Protein AF-A0A832J5P4-F1 (afdb_monomer)

pLDDT: mean 81.4, std 13.11, range [32.81, 97.0]

Mean predicted aligned error: 9.02 Å

Radius of gyration: 21.53 Å; Cα contacts (8 Å, |Δi|>4): 586; chains: 1; bounding box: 50×61×54 Å

Nearest PDB structures (foldseek):
  4axi-assembly1_A  TM=3.320E-01  e=8.622E+00  Clostridioides difficile 630

Foldseek 3Di:
DKDKAFAFRFDFALAKWWKAKAAQAPCGAPVQNQAAELQRHGDDDHRWIKTKTFHDPVRLLVVQQLQQCPAALQRDHGDDRSDGRDFRWTMKMKTDPNVQPWALVSVVQFDAPPDDDDPVQPDSQSSQVCRQWGPPVTIHHHNDGDIDTAHPPDSSRGSTTHNVVGMDMIDIWIAGPRNYTDDPLQVLLSVVVCVDCVSPVPSDPDDVVDGPGDDGDDWDKDFAPDPVSHADPPVVVVQKDWPQWDDDPPDRTMTTGHDWTWIAGHDADVPRPDPQDWDADPPVGDIDHRVPPGNHGPPPDDDSD

Structure (mmCIF, N/CA/C/O backbone):
data_AF-A0A832J5P4-F1
#
_entry.id   AF-A0A832J5P4-F1
#
loop_
_atom_site.group_PDB
_atom_site.id
_atom_site.type_symbol
_atom_site.label_atom_id
_atom_site.label_alt_id
_atom_site.label_comp_id
_atom_site.label_asym_id
_atom_site.label_entity_id
_atom_site.label_seq_id
_atom_site.pdbx_PDB_ins_code
_atom_site.Cartn_x
_atom_site.Cartn_y
_atom_site.Cartn_z
_atom_site.occupancy
_atom_site.B_iso_or_equiv
_atom_site.auth_seq_id
_atom_site.auth_comp_id
_atom_site.auth_asym_id
_atom_site.auth_atom_id
_atom_site.pdbx_PDB_model_num
ATOM 1 N N . MET A 1 1 ? 8.553 -0.023 2.489 1.00 73.62 1 MET A N 1
ATOM 2 C CA . MET A 1 1 ? 9.233 1.263 2.784 1.00 73.62 1 MET A CA 1
ATOM 3 C C . MET A 1 1 ? 8.812 1.737 4.169 1.00 73.62 1 MET A C 1
ATOM 5 O O . MET A 1 1 ? 7.658 1.526 4.507 1.00 73.62 1 MET A O 1
ATOM 9 N N . THR A 1 2 ? 9.692 2.357 4.959 1.00 85.00 2 THR A N 1
ATOM 10 C CA . THR A 1 2 ? 9.331 2.935 6.270 1.00 85.00 2 THR A CA 1
ATOM 11 C C . THR A 1 2 ? 9.500 4.445 6.220 1.00 85.00 2 THR A C 1
ATOM 13 O O . THR A 1 2 ? 10.505 4.923 5.697 1.00 85.00 2 THR A O 1
ATOM 16 N N . LEU A 1 3 ? 8.537 5.186 6.758 1.00 85.81 3 LEU A N 1
ATOM 17 C CA . LEU A 1 3 ? 8.558 6.642 6.801 1.00 85.81 3 LEU A CA 1
ATOM 18 C C . LEU A 1 3 ? 8.314 7.138 8.226 1.00 85.81 3 LEU A C 1
ATOM 20 O O . LEU A 1 3 ? 7.495 6.573 8.948 1.00 85.81 3 LEU A O 1
ATOM 24 N N . SER A 1 4 ? 9.005 8.212 8.608 1.00 89.44 4 SER A N 1
ATOM 25 C CA . SER A 1 4 ? 8.702 8.932 9.841 1.00 89.44 4 SER A CA 1
ATOM 26 C C . SER A 1 4 ? 7.507 9.848 9.658 1.00 89.44 4 SER A C 1
ATOM 28 O O . SER A 1 4 ? 7.500 10.705 8.775 1.00 89.44 4 SER A O 1
ATOM 30 N N . LEU A 1 5 ? 6.503 9.671 10.507 1.00 89.56 5 LEU A N 1
ATOM 31 C CA . LEU A 1 5 ? 5.338 10.527 10.561 1.00 89.56 5 LEU A CA 1
ATOM 32 C C . LEU A 1 5 ? 5.507 11.516 11.715 1.00 89.56 5 LEU A C 1
ATOM 34 O O . LEU A 1 5 ? 5.369 11.155 12.885 1.00 89.56 5 LEU A O 1
ATOM 38 N N . GLY A 1 6 ? 5.832 12.763 11.375 1.00 91.31 6 GLY A N 1
ATOM 39 C CA . GLY A 1 6 ? 6.013 13.848 12.337 1.00 91.31 6 GLY A CA 1
ATOM 40 C C . GLY A 1 6 ? 4.732 14.187 13.099 1.00 91.31 6 GLY A C 1
ATOM 41 O O . GLY A 1 6 ? 3.627 13.838 12.685 1.00 91.31 6 GLY A O 1
ATOM 42 N N . VAL A 1 7 ? 4.870 14.888 14.226 1.00 91.81 7 VAL A N 1
ATOM 43 C CA . VAL A 1 7 ? 3.715 15.357 15.005 1.00 91.81 7 VAL A CA 1
ATOM 44 C C . VAL A 1 7 ? 2.870 16.296 14.146 1.00 91.81 7 VAL A C 1
ATOM 46 O O . VAL A 1 7 ? 3.393 17.195 13.493 1.00 91.81 7 VAL A O 1
ATOM 49 N N . ASN A 1 8 ? 1.556 16.086 14.158 1.00 89.25 8 ASN A N 1
ATOM 50 C CA . ASN A 1 8 ? 0.560 16.779 13.344 1.00 89.25 8 ASN A CA 1
ATOM 51 C C . ASN A 1 8 ? 0.723 16.624 11.825 1.00 89.25 8 ASN A C 1
ATOM 53 O O . ASN A 1 8 ? 0.002 17.292 11.086 1.00 89.25 8 ASN A O 1
ATOM 57 N N . THR A 1 9 ? 1.604 15.739 11.344 1.00 88.81 9 THR A N 1
ATOM 58 C CA . THR A 1 9 ? 1.680 15.430 9.914 1.00 88.81 9 THR A CA 1
ATOM 59 C C . THR A 1 9 ? 0.383 14.770 9.458 1.00 88.81 9 THR A C 1
ATOM 61 O O . THR A 1 9 ? -0.091 13.811 10.071 1.00 88.81 9 THR A O 1
ATOM 64 N N . GLU A 1 10 ? -0.179 15.300 8.376 1.00 87.56 10 GLU A N 1
ATOM 65 C CA . GLU A 1 10 ? -1.380 14.795 7.721 1.00 87.56 10 GLU A CA 1
ATOM 66 C C . GLU A 1 10 ? -0.986 14.012 6.474 1.00 87.56 10 GLU A C 1
ATOM 68 O O . GLU A 1 10 ? -0.318 14.526 5.579 1.00 87.56 10 GLU A O 1
ATOM 73 N N . TRP A 1 11 ? -1.425 12.762 6.411 1.00 87.44 11 TRP A N 1
ATOM 74 C CA . TRP A 1 11 ? -1.417 11.990 5.185 1.00 87.44 11 TRP A CA 1
ATOM 75 C C . TRP A 1 11 ? -2.730 12.228 4.456 1.00 87.44 11 TRP A C 1
ATOM 77 O O . TRP A 1 11 ? -3.808 11.993 5.010 1.00 87.44 11 TRP A O 1
ATOM 87 N N . LEU A 1 12 ? -2.643 12.682 3.211 1.00 87.06 12 LEU A N 1
ATOM 88 C CA . LEU A 1 12 ? -3.805 12.949 2.374 1.00 87.06 12 LEU A CA 1
ATOM 89 C C . LEU A 1 12 ? -4.090 11.766 1.446 1.00 87.06 12 LEU A C 1
ATOM 91 O O . LEU A 1 12 ? -3.189 11.043 1.017 1.00 87.06 12 LEU A O 1
ATOM 95 N N . ALA A 1 13 ? -5.364 11.571 1.122 1.00 87.44 13 ALA A N 1
ATOM 96 C CA . ALA A 1 13 ? -5.803 10.649 0.093 1.00 87.44 13 ALA A CA 1
ATOM 97 C C . ALA A 1 13 ? -5.204 11.095 -1.252 1.00 87.44 13 ALA A C 1
ATOM 99 O O . ALA A 1 13 ? -5.464 12.223 -1.678 1.00 87.44 13 ALA A O 1
ATOM 100 N N . PRO A 1 14 ? -4.437 10.235 -1.944 1.00 80.25 14 PRO A N 1
ATOM 101 C CA . PRO A 1 14 ? -3.799 10.612 -3.206 1.00 80.25 14 PRO A CA 1
ATOM 102 C C . PRO A 1 14 ? -4.809 10.749 -4.350 1.00 80.25 14 PRO A C 1
ATOM 104 O O . PRO A 1 14 ? -4.577 11.464 -5.316 1.00 80.25 14 PRO A O 1
ATOM 107 N N . ALA A 1 15 ? -5.942 10.058 -4.243 1.00 86.50 15 ALA A N 1
ATOM 108 C CA . ALA A 1 15 ? -7.060 10.128 -5.165 1.00 86.50 15 ALA A CA 1
ATOM 109 C C . ALA A 1 15 ? -8.340 9.689 -4.436 1.00 86.50 15 ALA A C 1
ATOM 111 O O . ALA A 1 15 ? -8.285 9.300 -3.269 1.00 86.50 15 ALA A O 1
ATOM 112 N N . GLY A 1 16 ? -9.496 9.744 -5.104 1.00 89.94 16 GLY A N 1
ATOM 113 C CA . GLY A 1 16 ? -10.753 9.266 -4.521 1.00 89.94 16 GLY A CA 1
ATOM 114 C C . GLY A 1 16 ? -10.657 7.796 -4.093 1.00 89.94 16 GLY A C 1
ATOM 115 O O . GLY A 1 16 ? -10.423 6.917 -4.927 1.00 89.94 16 GLY A O 1
ATOM 116 N N . CYS A 1 17 ? -10.831 7.531 -2.799 1.00 94.25 17 CYS A N 1
ATOM 117 C CA . CYS A 1 17 ? -10.660 6.202 -2.219 1.00 94.25 17 CYS A CA 1
ATOM 118 C C . CYS A 1 17 ? -11.592 5.961 -1.027 1.00 94.25 17 CYS A C 1
ATOM 120 O O . CYS A 1 17 ? -12.230 6.875 -0.507 1.00 94.25 17 CYS A O 1
ATOM 122 N N . LEU A 1 18 ? -11.671 4.704 -0.602 1.00 95.50 18 LEU A N 1
ATOM 123 C CA . LEU A 1 18 ? -12.257 4.301 0.669 1.00 95.50 18 LEU A CA 1
ATOM 124 C C . LEU A 1 18 ? -11.130 4.023 1.661 1.00 95.50 18 LEU A C 1
ATOM 126 O O . LEU A 1 18 ? -10.215 3.266 1.340 1.00 95.50 18 LEU A O 1
ATOM 130 N N . ARG A 1 19 ? -11.216 4.603 2.856 1.00 95.44 19 ARG A N 1
ATOM 131 C CA . ARG A 1 19 ? -10.368 4.274 4.002 1.00 95.44 19 ARG A CA 1
ATOM 132 C C . ARG A 1 19 ? -11.073 3.253 4.888 1.00 95.44 19 ARG A C 1
ATOM 134 O O . ARG A 1 19 ? -12.246 3.443 5.208 1.00 95.44 19 ARG A O 1
ATOM 141 N N . SER A 1 20 ? -10.348 2.229 5.319 1.00 96.06 20 SER A N 1
ATOM 142 C CA . SER A 1 20 ? -10.781 1.274 6.339 1.00 96.06 20 SER A CA 1
ATOM 143 C C . SER A 1 20 ? -9.651 0.960 7.320 1.00 96.06 20 SER A C 1
ATOM 145 O O . SER A 1 20 ? -8.468 1.087 6.991 1.00 96.06 20 SER A O 1
ATOM 147 N N . PHE A 1 21 ? -10.023 0.562 8.536 1.00 96.25 21 PHE A N 1
ATOM 148 C CA . PHE A 1 21 ? -9.102 0.148 9.593 1.00 96.25 21 PHE A CA 1
ATOM 149 C C . PHE A 1 21 ? -9.228 -1.354 9.817 1.00 96.25 21 PHE A C 1
ATOM 151 O O . PHE A 1 21 ? -10.335 -1.886 9.879 1.00 96.25 21 PHE A O 1
ATOM 158 N N . HIS A 1 22 ? -8.094 -2.037 9.939 1.00 96.38 22 HIS A N 1
ATOM 159 C CA . HIS A 1 22 ? -8.053 -3.477 10.169 1.00 96.38 22 HIS A CA 1
ATOM 160 C C . HIS A 1 22 ? -6.890 -3.837 11.084 1.00 96.38 22 HIS A C 1
ATOM 162 O O . HIS A 1 22 ? -5.795 -3.323 10.898 1.00 96.38 22 HIS A O 1
ATOM 168 N N . TYR A 1 23 ? -7.078 -4.782 11.998 1.00 95.44 23 TYR A N 1
ATOM 169 C CA . TYR A 1 23 ? -5.953 -5.463 12.638 1.00 95.44 23 TYR A CA 1
ATOM 170 C C . TYR A 1 23 ? -5.516 -6.652 11.785 1.00 95.44 23 TYR A C 1
ATOM 172 O O . TYR A 1 23 ? -6.330 -7.496 11.398 1.00 95.44 23 TYR A O 1
ATOM 180 N N . ALA A 1 24 ? -4.228 -6.732 11.474 1.00 94.75 24 ALA A N 1
ATOM 181 C CA . ALA A 1 24 ? -3.657 -7.860 10.757 1.00 94.75 24 ALA A CA 1
ATOM 182 C C . ALA A 1 24 ? -3.544 -9.073 11.698 1.00 94.75 24 ALA A C 1
ATOM 184 O O . ALA A 1 24 ? -2.561 -9.234 12.398 1.00 94.75 24 ALA A O 1
ATOM 185 N N . THR A 1 25 ? -4.549 -9.947 11.730 1.00 92.31 25 THR A N 1
ATOM 186 C CA . THR A 1 25 ? -4.522 -11.181 12.542 1.00 92.31 25 THR A CA 1
ATOM 187 C C . THR A 1 25 ? -3.948 -12.364 11.754 1.00 92.31 25 THR A C 1
ATOM 189 O O . THR A 1 25 ? -4.067 -12.350 10.521 1.00 92.31 25 THR A O 1
ATOM 192 N N . PRO A 1 26 ? -3.404 -13.420 12.403 1.00 90.31 26 PRO A N 1
ATOM 193 C CA . PRO A 1 26 ? -2.842 -14.586 11.705 1.00 90.31 26 PRO A CA 1
ATOM 194 C C . PRO A 1 26 ? -3.802 -15.187 10.668 1.00 90.31 26 PRO A C 1
ATOM 196 O O . PRO A 1 26 ? -3.422 -15.524 9.548 1.00 90.31 26 PRO A O 1
ATOM 199 N N . THR A 1 27 ? -5.095 -15.235 11.008 1.00 90.88 27 THR A N 1
ATOM 200 C CA . THR A 1 27 ? -6.160 -15.402 10.013 1.00 90.88 27 THR A CA 1
ATOM 201 C C . THR A 1 27 ? -6.522 -14.032 9.459 1.00 90.88 27 THR A C 1
ATOM 203 O O . THR A 1 27 ? -7.200 -13.258 10.133 1.00 90.88 27 THR A O 1
ATOM 206 N N . ARG A 1 28 ? -6.045 -13.704 8.255 1.00 91.56 28 ARG A N 1
ATOM 207 C CA . ARG A 1 28 ? -6.210 -12.358 7.687 1.00 91.56 28 ARG A CA 1
ATOM 208 C C . ARG A 1 28 ? -7.696 -12.026 7.453 1.00 91.56 28 ARG A C 1
ATOM 210 O O . ARG A 1 28 ? -8.412 -12.857 6.888 1.00 91.56 28 ARG A O 1
ATO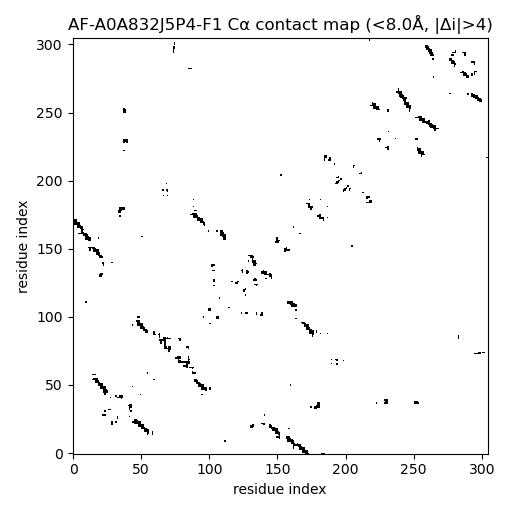M 217 N N . PRO A 1 29 ? -8.160 -10.812 7.814 1.00 92.69 29 PRO A N 1
ATOM 218 C CA . PRO A 1 29 ? -9.512 -10.368 7.484 1.00 92.69 29 PRO A CA 1
ATOM 219 C C . PRO A 1 29 ? -9.691 -10.281 5.963 1.00 92.69 29 PRO A C 1
ATOM 221 O O . PRO A 1 29 ? -8.721 -10.110 5.223 1.00 92.69 29 PRO A O 1
ATOM 224 N N . LYS A 1 30 ? -10.939 -10.374 5.487 1.00 91.06 30 LYS A N 1
ATOM 225 C CA . LYS A 1 30 ? -11.284 -10.486 4.056 1.00 91.06 30 LYS A CA 1
ATOM 226 C C . LYS A 1 30 ? -10.613 -9.434 3.164 1.00 91.06 30 LYS A C 1
ATOM 228 O O . LYS A 1 30 ? -10.182 -9.765 2.065 1.00 91.06 30 LYS A O 1
ATOM 233 N N . ASP A 1 31 ? -10.502 -8.196 3.634 1.00 92.12 31 ASP A N 1
ATOM 234 C CA . ASP A 1 31 ? -9.915 -7.105 2.849 1.00 92.12 31 ASP A CA 1
ATOM 235 C C . ASP A 1 31 ? -8.371 -7.161 2.807 1.00 92.12 31 ASP A C 1
ATOM 237 O O . ASP A 1 31 ? -7.761 -6.621 1.887 1.00 92.12 31 ASP A O 1
ATOM 241 N N . LEU A 1 32 ? -7.728 -7.885 3.736 1.00 95.00 32 LEU A N 1
ATOM 242 C CA . LEU A 1 32 ? -6.274 -8.105 3.765 1.00 95.00 32 LEU A CA 1
ATOM 243 C C . LEU A 1 32 ? -5.863 -9.495 3.251 1.00 95.00 32 LEU A C 1
ATOM 245 O O . LEU A 1 32 ? -4.695 -9.715 2.935 1.00 95.00 32 LEU A O 1
ATOM 249 N N . VAL A 1 33 ? -6.797 -10.449 3.150 1.00 93.19 33 VAL A N 1
ATOM 250 C CA . VAL A 1 33 ? -6.498 -11.866 2.871 1.00 93.19 33 VAL A CA 1
ATOM 251 C C . VAL A 1 33 ? -5.846 -12.097 1.519 1.00 93.19 33 VAL A C 1
ATOM 253 O O . VAL A 1 33 ? -5.165 -13.100 1.368 1.00 93.19 33 VAL A O 1
ATOM 256 N N . ASN A 1 34 ? -6.025 -11.197 0.554 1.00 92.31 34 ASN A N 1
ATOM 257 C CA . ASN A 1 34 ? -5.419 -11.309 -0.773 1.00 92.31 34 ASN A CA 1
ATOM 258 C C . ASN A 1 34 ? -4.172 -10.435 -0.933 1.00 92.31 34 ASN A C 1
ATOM 260 O O . ASN A 1 34 ? -3.499 -10.533 -1.954 1.00 92.31 34 ASN A O 1
ATOM 264 N N . LEU A 1 35 ? -3.847 -9.611 0.066 1.00 94.56 35 LEU A N 1
ATOM 265 C CA . LEU A 1 35 ? -2.654 -8.779 0.046 1.00 94.56 35 LEU A CA 1
ATOM 266 C C . LEU A 1 35 ? -1.449 -9.646 0.415 1.00 94.56 35 LEU A C 1
ATOM 268 O O . LEU A 1 35 ? -1.422 -10.320 1.456 1.00 94.56 35 LEU A O 1
ATOM 272 N N . ARG A 1 36 ? -0.476 -9.685 -0.491 1.00 90.19 36 ARG A N 1
ATOM 273 C CA . ARG A 1 36 ? 0.692 -10.562 -0.404 1.00 90.19 36 ARG A CA 1
ATOM 274 C C . ARG A 1 36 ? 1.977 -9.779 -0.579 1.00 90.19 36 ARG A C 1
ATOM 276 O O . ARG A 1 36 ? 2.021 -8.835 -1.365 1.00 90.19 36 ARG A O 1
ATOM 283 N N . GLN A 1 37 ? 3.007 -10.210 0.138 1.00 86.88 37 GLN A N 1
ATOM 284 C CA . GLN A 1 37 ? 4.378 -9.763 -0.082 1.00 86.88 37 GLN A CA 1
ATOM 285 C C . GLN A 1 37 ? 4.910 -10.329 -1.408 1.00 86.88 37 GLN A C 1
ATOM 287 O O . GLN A 1 37 ? 4.269 -11.167 -2.052 1.00 86.88 37 GLN A O 1
ATOM 292 N N . GLU A 1 38 ? 6.086 -9.875 -1.827 1.00 75.94 38 GLU A N 1
ATOM 293 C CA . GLU A 1 38 ? 6.756 -10.337 -3.046 1.00 75.94 38 GLU A CA 1
ATOM 294 C C . GLU A 1 38 ? 7.070 -11.839 -3.040 1.00 75.94 38 GLU A C 1
ATOM 296 O O . GLU A 1 38 ? 7.219 -12.451 -4.097 1.00 75.94 38 GLU A O 1
ATOM 301 N N . ASP A 1 39 ? 7.173 -12.431 -1.850 1.00 75.31 39 ASP A N 1
ATOM 302 C CA . ASP A 1 39 ? 7.446 -13.848 -1.641 1.00 75.31 39 ASP A CA 1
ATOM 303 C C . ASP A 1 39 ? 6.156 -14.699 -1.615 1.00 75.31 39 ASP A C 1
ATOM 305 O O . ASP A 1 39 ? 6.203 -15.918 -1.445 1.00 75.31 39 ASP A O 1
ATOM 309 N N . GLY A 1 40 ? 4.992 -14.073 -1.816 1.00 78.25 40 GLY A N 1
ATOM 310 C CA . GLY A 1 40 ? 3.691 -14.732 -1.777 1.00 78.25 40 GLY A CA 1
ATOM 311 C C . GLY A 1 40 ? 3.173 -15.027 -0.366 1.00 78.25 40 GLY A C 1
ATOM 312 O O . GLY A 1 40 ? 2.080 -15.588 -0.246 1.00 78.25 40 GLY A O 1
ATOM 313 N N . SER A 1 41 ? 3.897 -14.638 0.687 1.00 85.25 41 SER A N 1
ATOM 314 C CA . SER A 1 41 ? 3.424 -14.691 2.071 1.00 85.25 41 SER A CA 1
ATOM 315 C C . SER A 1 41 ? 2.395 -13.591 2.355 1.00 85.25 41 SER A C 1
ATOM 317 O O . SER A 1 41 ? 2.192 -12.664 1.561 1.00 85.25 41 SER A O 1
ATOM 319 N N . ALA A 1 42 ? 1.686 -13.704 3.480 1.00 89.88 42 ALA A N 1
ATOM 320 C CA . ALA A 1 42 ? 0.723 -12.692 3.897 1.00 89.88 42 ALA A CA 1
ATOM 321 C C . ALA A 1 42 ? 1.412 -11.333 4.091 1.00 89.88 42 ALA A C 1
ATOM 323 O O . ALA A 1 42 ? 2.482 -11.250 4.691 1.00 89.88 42 ALA A O 1
ATOM 324 N N . ALA A 1 43 ? 0.788 -10.264 3.593 1.00 90.31 43 ALA A N 1
ATOM 325 C CA . ALA A 1 43 ? 1.244 -8.912 3.887 1.00 90.31 43 ALA A CA 1
ATOM 326 C C . ALA A 1 43 ? 1.041 -8.569 5.374 1.00 90.31 43 ALA A C 1
ATOM 328 O O . ALA A 1 43 ? 0.138 -9.118 6.020 1.00 90.31 43 ALA A O 1
ATOM 329 N N . PHE A 1 44 ? 1.848 -7.612 5.850 1.00 93.50 44 PHE A N 1
ATOM 330 C CA . PHE A 1 44 ? 1.846 -7.024 7.200 1.00 93.50 44 PHE A CA 1
ATOM 331 C C . PHE A 1 44 ? 2.331 -7.949 8.321 1.00 93.50 44 PHE A C 1
ATOM 333 O O . PHE A 1 44 ? 2.231 -9.171 8.211 1.00 93.50 44 PHE A O 1
ATOM 340 N N . ALA A 1 45 ? 2.850 -7.363 9.402 1.00 91.75 45 ALA A N 1
ATOM 341 C CA . ALA A 1 45 ? 3.086 -8.096 10.640 1.00 91.75 45 ALA A CA 1
ATOM 342 C C . ALA A 1 45 ? 1.766 -8.388 11.367 1.00 91.75 45 ALA A C 1
ATOM 344 O O . ALA A 1 45 ? 0.794 -7.640 11.238 1.00 91.75 45 ALA A O 1
ATOM 345 N N . ASP A 1 46 ? 1.743 -9.468 12.144 1.00 92.00 46 ASP A N 1
ATOM 346 C CA . ASP A 1 46 ? 0.578 -9.809 12.956 1.00 92.00 46 ASP A CA 1
ATOM 347 C C . ASP A 1 46 ? 0.370 -8.803 14.098 1.00 92.00 46 ASP A C 1
ATOM 349 O O . ASP A 1 46 ? 1.313 -8.169 14.572 1.00 92.00 46 ASP A O 1
ATOM 353 N N . ASP A 1 47 ? -0.888 -8.644 14.501 1.00 90.00 47 ASP A N 1
ATOM 354 C CA . ASP A 1 47 ? -1.365 -7.774 15.579 1.00 90.00 47 ASP A CA 1
ATOM 355 C C . ASP A 1 47 ? -0.999 -6.290 15.401 1.00 90.00 47 ASP A C 1
ATOM 357 O O . ASP A 1 47 ? -0.876 -5.527 16.360 1.00 90.00 47 ASP A O 1
ATOM 361 N N . THR A 1 48 ? -0.868 -5.854 14.146 1.00 94.00 48 THR A N 1
ATOM 362 C CA . THR A 1 48 ? -0.658 -4.447 13.785 1.00 94.00 48 THR A CA 1
ATOM 363 C C . THR A 1 48 ? -1.911 -3.825 13.183 1.00 94.00 48 THR A C 1
ATOM 365 O O . THR A 1 48 ? -2.689 -4.487 12.487 1.00 94.00 48 THR A O 1
ATOM 368 N N . LEU A 1 49 ? -2.105 -2.530 13.446 1.00 96.19 49 LEU A N 1
ATOM 369 C CA . LEU A 1 49 ? -3.174 -1.757 12.829 1.00 96.19 49 LEU A CA 1
ATOM 370 C C . LEU A 1 49 ? -2.774 -1.372 11.403 1.00 96.19 49 LEU A C 1
ATOM 372 O O . LEU A 1 49 ? -1.749 -0.730 11.171 1.00 96.19 49 LEU A O 1
ATOM 376 N N . ILE A 1 50 ? -3.640 -1.708 10.457 1.00 97.00 50 ILE A N 1
ATOM 377 C CA . ILE A 1 50 ? -3.522 -1.395 9.041 1.00 97.00 50 ILE A CA 1
ATOM 378 C C . ILE A 1 50 ? -4.585 -0.371 8.679 1.00 97.00 50 ILE A C 1
ATOM 380 O O . ILE A 1 50 ? -5.786 -0.630 8.787 1.00 97.00 50 ILE A O 1
ATOM 384 N N . VAL A 1 51 ? -4.136 0.781 8.193 1.00 96.38 51 VAL A N 1
ATOM 385 C CA . VAL A 1 51 ? -5.002 1.756 7.531 1.00 96.38 51 VAL A CA 1
ATOM 386 C C . VAL A 1 51 ? -4.943 1.480 6.039 1.00 96.38 51 VAL A C 1
ATOM 388 O O . VAL A 1 51 ? -3.946 1.784 5.381 1.00 96.38 51 VAL A O 1
ATOM 391 N N . LEU A 1 52 ? -5.996 0.853 5.520 1.00 96.75 52 LEU A N 1
ATOM 392 C CA . LEU A 1 52 ? -6.108 0.446 4.127 1.00 96.75 52 LEU A CA 1
ATOM 393 C C . LEU A 1 52 ? -6.871 1.507 3.335 1.00 96.75 52 LEU A C 1
ATOM 395 O O . LEU A 1 52 ? -7.983 1.894 3.684 1.00 96.75 52 LEU A O 1
ATOM 399 N N . LEU A 1 53 ? -6.282 1.944 2.230 1.00 96.31 53 LEU A N 1
ATOM 400 C CA . LEU A 1 53 ? -6.912 2.788 1.228 1.00 96.31 53 LEU A CA 1
ATOM 401 C C . LEU A 1 53 ? -7.193 1.940 -0.005 1.00 96.31 53 LEU A C 1
ATOM 403 O O . LEU A 1 53 ? -6.274 1.409 -0.629 1.00 96.31 53 LEU A O 1
ATOM 407 N N . THR A 1 54 ? -8.463 1.841 -0.377 1.00 96.50 54 THR A N 1
ATOM 408 C CA . THR A 1 54 ? -8.898 1.182 -1.611 1.00 96.50 54 THR A CA 1
ATOM 409 C C . THR A 1 54 ? -9.348 2.245 -2.597 1.00 96.50 54 THR A C 1
ATOM 411 O O . THR A 1 54 ? -10.337 2.937 -2.349 1.00 96.50 54 THR A O 1
ATOM 414 N N . LEU A 1 55 ? -8.629 2.400 -3.708 1.00 95.38 55 LEU A N 1
ATOM 415 C CA . LEU A 1 55 ? -9.035 3.323 -4.767 1.00 95.38 55 LEU A CA 1
ATOM 416 C C . LEU A 1 55 ? -10.411 2.936 -5.318 1.00 95.38 55 LEU A C 1
ATOM 418 O O . LEU A 1 55 ? -10.720 1.751 -5.469 1.00 95.38 55 LEU A O 1
ATOM 422 N N . LEU A 1 56 ? -11.233 3.938 -5.637 1.00 94.62 56 LEU A N 1
ATOM 423 C CA . LEU A 1 56 ? -12.505 3.683 -6.311 1.00 94.62 56 LEU A CA 1
ATOM 424 C C . LEU A 1 56 ? -12.241 3.097 -7.711 1.00 94.62 56 LEU A C 1
ATOM 426 O O . LEU A 1 56 ? -11.284 3.528 -8.362 1.00 94.62 56 LEU A O 1
ATOM 430 N N . PRO A 1 57 ? -13.055 2.146 -8.208 1.00 92.69 57 PRO A N 1
ATOM 431 C CA . PRO A 1 57 ? -12.786 1.461 -9.474 1.00 92.69 57 PRO A CA 1
ATOM 432 C C . PRO A 1 57 ? -12.560 2.401 -10.667 1.00 92.69 57 PRO A C 1
ATOM 434 O O . PRO A 1 57 ? -11.697 2.148 -11.508 1.00 92.69 57 PRO A O 1
ATOM 437 N N . GLU A 1 58 ? -13.304 3.505 -10.743 1.00 91.25 58 GLU A N 1
ATOM 438 C CA . GLU A 1 58 ? -13.159 4.516 -11.790 1.00 91.25 58 GLU A CA 1
ATOM 439 C C . GLU A 1 58 ? -11.867 5.329 -11.655 1.00 91.25 58 GLU A C 1
ATOM 441 O O . GLU A 1 58 ? -11.231 5.649 -12.660 1.00 91.25 58 GLU A O 1
ATOM 446 N N . VAL A 1 59 ? -11.456 5.634 -10.423 1.00 90.38 59 VAL A N 1
ATOM 447 C CA . VAL A 1 59 ? -10.211 6.353 -10.125 1.00 90.38 59 VAL A CA 1
ATOM 448 C C . VAL A 1 59 ? -9.017 5.474 -10.472 1.00 90.38 59 VAL A C 1
ATOM 450 O O . VAL A 1 59 ? -8.100 5.913 -11.160 1.00 90.38 59 VAL A O 1
ATOM 453 N N . GLU A 1 60 ? -9.075 4.211 -10.064 1.00 91.62 60 GLU A N 1
ATOM 454 C CA . GLU A 1 60 ? -8.093 3.175 -10.359 1.00 91.62 60 GLU A CA 1
ATOM 455 C C . GLU A 1 60 ? -7.850 3.034 -11.871 1.00 91.62 60 GLU A C 1
ATOM 457 O O . GLU A 1 60 ? -6.710 3.077 -12.332 1.00 91.62 60 GLU A O 1
ATOM 462 N N . MET A 1 61 ? -8.924 2.918 -12.661 1.00 90.50 61 MET A N 1
ATOM 463 C CA . MET A 1 61 ? -8.835 2.792 -14.119 1.00 90.50 61 MET A CA 1
ATOM 464 C C . MET A 1 61 ? -8.271 4.047 -14.785 1.00 90.50 61 MET A C 1
ATOM 466 O O . MET A 1 61 ? -7.464 3.938 -15.708 1.00 90.50 61 MET A O 1
ATOM 470 N N . ARG A 1 62 ? -8.674 5.237 -14.325 1.00 88.19 62 ARG A N 1
ATOM 471 C CA . ARG A 1 62 ? -8.172 6.507 -14.864 1.00 88.19 62 ARG A CA 1
ATOM 472 C C . ARG A 1 62 ? -6.691 6.689 -14.569 1.00 88.19 62 ARG A C 1
ATOM 474 O O . ARG A 1 62 ? -5.933 6.969 -15.489 1.00 88.19 62 ARG A O 1
ATOM 481 N N . LEU A 1 63 ? -6.274 6.480 -13.320 1.00 88.31 63 LEU A N 1
ATOM 482 C CA . LEU A 1 63 ? -4.866 6.566 -12.936 1.00 88.31 63 LEU A CA 1
ATOM 483 C C . LEU A 1 63 ? -4.020 5.566 -13.715 1.00 88.31 63 LEU A C 1
ATOM 485 O O . LEU A 1 63 ? -2.945 5.923 -14.180 1.00 88.31 63 LEU A O 1
ATOM 489 N N . TRP A 1 64 ? -4.518 4.346 -13.918 1.00 89.94 64 TRP A N 1
ATOM 490 C CA . TRP A 1 64 ? -3.826 3.344 -14.719 1.00 89.94 64 TRP A CA 1
ATOM 491 C C . TRP A 1 64 ? -3.653 3.780 -16.179 1.00 89.94 64 TRP A C 1
ATOM 493 O O . TRP A 1 64 ? -2.536 3.734 -16.697 1.00 89.94 64 TRP A O 1
ATOM 503 N N . ALA A 1 65 ? -4.708 4.282 -16.825 1.00 86.44 65 ALA A N 1
ATOM 504 C CA . ALA A 1 65 ? -4.629 4.799 -18.193 1.00 86.44 65 ALA A CA 1
ATOM 505 C C . ALA A 1 65 ? -3.650 5.982 -18.318 1.00 86.44 65 ALA A C 1
ATOM 507 O O . ALA A 1 65 ? -2.891 6.063 -19.284 1.00 86.44 65 ALA A O 1
ATOM 508 N N . LEU A 1 66 ? -3.603 6.852 -17.305 1.00 86.81 66 LEU A N 1
ATOM 509 C CA . LEU A 1 66 ? -2.697 8.000 -17.247 1.00 86.81 66 LEU A CA 1
ATOM 510 C C . LEU A 1 66 ? -1.220 7.622 -17.105 1.00 86.81 66 LEU A C 1
ATOM 512 O O . LEU A 1 66 ? -0.384 8.509 -17.216 1.00 86.81 66 LEU A O 1
ATOM 516 N N . THR A 1 67 ? -0.874 6.345 -16.898 1.00 86.88 67 THR A N 1
ATOM 517 C CA . THR A 1 67 ? 0.528 5.889 -16.854 1.00 86.88 67 THR A CA 1
ATOM 518 C C . THR A 1 67 ? 1.176 5.765 -18.232 1.00 86.88 67 THR A C 1
ATOM 520 O O . THR A 1 67 ? 2.381 5.553 -18.302 1.00 86.88 67 THR A O 1
ATOM 523 N N . GLN A 1 68 ? 0.420 5.913 -19.325 1.00 85.75 68 GLN A N 1
ATOM 524 C CA . GLN A 1 68 ? 0.932 5.823 -20.698 1.00 85.75 68 GLN A CA 1
ATOM 525 C C . GLN A 1 68 ? 2.194 6.666 -21.001 1.00 85.75 68 GLN A C 1
ATOM 527 O O . GLN A 1 68 ? 3.088 6.125 -21.646 1.00 85.75 68 GLN A O 1
ATOM 532 N N . PRO A 1 69 ? 2.341 7.932 -20.554 1.00 81.25 69 PRO A N 1
ATOM 533 C CA . PRO A 1 69 ? 3.524 8.736 -20.857 1.00 81.25 69 PRO A CA 1
ATOM 534 C C . PRO A 1 69 ? 4.750 8.357 -20.018 1.00 81.25 69 PRO A C 1
ATOM 536 O O . PRO A 1 69 ? 5.827 8.908 -20.240 1.00 81.25 69 PRO A O 1
ATOM 539 N N . ILE A 1 70 ? 4.619 7.450 -19.041 1.00 80.88 70 ILE A N 1
ATOM 540 C CA . ILE A 1 70 ? 5.757 7.034 -18.223 1.00 80.88 70 ILE A CA 1
ATOM 541 C C . ILE A 1 70 ? 6.685 6.167 -19.091 1.00 80.88 70 ILE A C 1
ATOM 543 O O . ILE A 1 70 ? 6.235 5.134 -19.594 1.00 80.88 70 ILE A O 1
ATOM 547 N N . PRO A 1 71 ? 7.978 6.524 -19.230 1.00 74.25 71 PRO A N 1
ATOM 548 C CA . PRO A 1 71 ? 8.922 5.769 -20.048 1.00 74.25 71 PRO A CA 1
ATOM 549 C C . PRO A 1 71 ? 8.960 4.283 -19.692 1.00 74.25 71 PRO A C 1
ATOM 551 O O . PRO A 1 71 ? 8.809 3.897 -18.522 1.00 74.25 71 PRO A O 1
ATOM 554 N N . SER A 1 72 ? 9.178 3.435 -20.693 1.00 70.38 72 SER A N 1
ATOM 555 C CA . SER A 1 72 ? 9.314 2.000 -20.472 1.00 70.38 72 SER A CA 1
ATOM 556 C C . SER A 1 72 ? 10.554 1.699 -19.618 1.00 70.38 72 SER A C 1
ATOM 558 O O . SER A 1 72 ? 11.586 2.358 -19.779 1.00 70.38 72 SER A O 1
ATOM 560 N N . PRO A 1 73 ? 10.496 0.719 -18.695 1.00 64.88 73 PRO A N 1
ATOM 561 C CA . PRO A 1 73 ? 11.637 0.389 -17.837 1.00 64.88 73 PRO A CA 1
ATOM 562 C C . PRO A 1 73 ? 12.897 -0.035 -18.608 1.00 64.88 73 PRO A C 1
ATOM 564 O O . PRO A 1 73 ? 13.998 0.126 -18.093 1.00 64.88 73 PRO A O 1
ATOM 567 N N . ASP A 1 74 ? 12.735 -0.545 -19.831 1.00 60.75 74 ASP A N 1
ATOM 568 C CA . ASP A 1 74 ? 13.796 -1.000 -20.738 1.00 60.75 74 ASP A CA 1
ATOM 569 C C . ASP A 1 74 ? 14.345 0.106 -21.662 1.00 60.75 74 ASP A C 1
ATOM 571 O O . ASP A 1 74 ? 15.145 -0.171 -22.552 1.00 60.75 74 ASP A O 1
ATOM 575 N N . GLY A 1 75 ? 13.922 1.361 -21.467 1.00 57.75 75 GLY A N 1
ATOM 576 C CA . GLY A 1 75 ? 14.361 2.498 -22.280 1.00 57.75 75 GLY A CA 1
ATOM 577 C C . GLY A 1 75 ? 13.715 2.568 -23.667 1.00 57.75 75 GLY A C 1
ATOM 578 O O . GLY A 1 75 ? 14.069 3.447 -24.454 1.00 57.75 75 GLY A O 1
ATOM 579 N N . THR A 1 76 ? 12.759 1.685 -23.980 1.00 65.31 76 THR A N 1
ATOM 580 C CA . THR A 1 76 ? 11.947 1.816 -25.197 1.00 65.31 76 THR A CA 1
ATOM 581 C C . THR A 1 76 ? 11.012 3.025 -25.115 1.00 65.31 76 THR A C 1
ATOM 583 O O . THR A 1 76 ? 10.718 3.551 -24.034 1.00 65.31 76 THR A O 1
ATOM 586 N N . ALA A 1 77 ? 10.556 3.498 -26.279 1.00 66.25 77 ALA A N 1
ATOM 587 C CA . ALA A 1 77 ? 9.593 4.591 -26.351 1.00 66.25 77 ALA A CA 1
ATOM 588 C C . ALA A 1 77 ? 8.335 4.267 -25.528 1.00 66.25 77 ALA A C 1
ATOM 590 O O . ALA A 1 77 ? 7.955 3.102 -25.385 1.00 66.25 77 ALA A O 1
ATOM 591 N N . ALA A 1 78 ? 7.693 5.313 -24.998 1.00 69.88 78 ALA A N 1
ATOM 592 C CA . ALA A 1 78 ? 6.443 5.169 -24.266 1.00 69.88 78 ALA A CA 1
ATOM 593 C C . ALA A 1 78 ? 5.419 4.358 -25.094 1.00 69.88 78 ALA A C 1
ATOM 595 O O . ALA A 1 78 ? 5.381 4.503 -26.323 1.00 69.88 78 ALA A O 1
ATOM 596 N N . PRO A 1 79 ? 4.590 3.514 -24.451 1.00 69.69 79 PRO A N 1
ATOM 597 C CA . PRO A 1 79 ? 3.559 2.745 -25.138 1.00 69.69 79 PRO A CA 1
ATOM 598 C C . PRO A 1 79 ? 2.637 3.627 -25.988 1.00 69.69 79 PRO A C 1
ATOM 600 O O . PRO A 1 79 ? 2.496 4.824 -25.734 1.00 69.69 79 PRO A O 1
ATOM 603 N N . ALA A 1 80 ? 1.962 3.035 -26.976 1.00 73.50 80 ALA A N 1
ATOM 604 C CA . ALA A 1 80 ? 0.970 3.750 -27.777 1.00 73.50 80 ALA A CA 1
ATOM 605 C C . ALA A 1 80 ? -0.103 4.414 -26.892 1.00 73.50 80 ALA A C 1
ATOM 607 O O . ALA A 1 80 ? -0.388 3.957 -25.782 1.00 73.50 80 ALA A O 1
ATOM 608 N N . ILE A 1 81 ? -0.7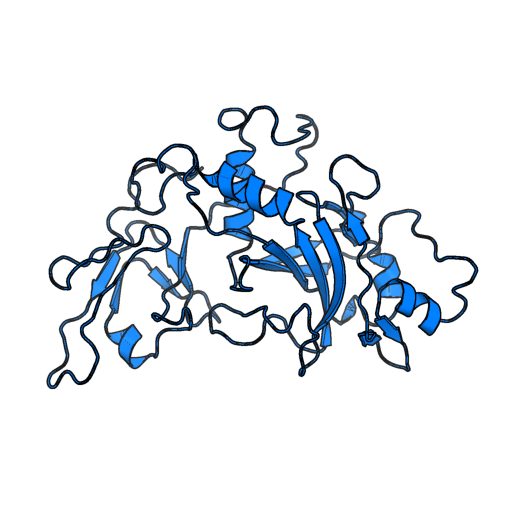27 5.481 -27.400 1.00 70.81 81 ILE A N 1
ATOM 609 C CA . ILE A 1 81 ? -1.816 6.191 -26.712 1.00 70.81 81 ILE A CA 1
ATOM 610 C C . ILE A 1 81 ? -2.861 5.178 -26.208 1.00 70.81 81 ILE A C 1
ATOM 612 O O . ILE A 1 81 ? -3.202 4.227 -26.911 1.00 70.81 81 ILE A O 1
ATOM 616 N N . ASN A 1 82 ? -3.358 5.384 -24.984 1.00 69.94 82 ASN A N 1
ATOM 617 C CA . ASN A 1 82 ? -4.278 4.490 -24.263 1.00 69.94 82 ASN A CA 1
ATOM 618 C C . ASN A 1 82 ? -3.700 3.128 -23.836 1.00 69.94 82 ASN A C 1
ATOM 620 O O . ASN A 1 82 ? -4.452 2.272 -23.372 1.00 69.94 82 ASN A O 1
ATOM 624 N N . THR A 1 83 ? -2.386 2.924 -23.933 1.00 80.50 83 THR A N 1
ATOM 625 C CA . THR A 1 83 ? -1.720 1.738 -23.381 1.00 80.50 83 THR A CA 1
ATOM 626 C C . THR A 1 83 ? -1.009 2.110 -22.087 1.00 80.50 83 THR A C 1
ATOM 628 O O . THR A 1 83 ? -0.067 2.898 -22.088 1.00 80.50 83 THR A O 1
ATOM 631 N N . ALA A 1 84 ? -1.465 1.557 -20.967 1.00 83.12 84 ALA A N 1
ATOM 632 C CA . ALA A 1 84 ? -0.849 1.809 -19.671 1.00 83.12 84 ALA A CA 1
ATOM 633 C C . ALA A 1 84 ? 0.585 1.253 -19.612 1.00 83.12 84 ALA A C 1
ATOM 635 O O . ALA A 1 84 ? 0.833 0.116 -20.014 1.00 83.12 84 ALA A O 1
ATOM 636 N N . ALA A 1 85 ? 1.519 2.034 -19.064 1.00 81.69 85 ALA A N 1
ATOM 637 C CA . ALA A 1 85 ? 2.929 1.651 -18.962 1.00 81.69 85 ALA A CA 1
ATOM 638 C C . ALA A 1 85 ? 3.296 1.018 -17.610 1.00 81.69 85 ALA A C 1
ATOM 640 O O . ALA A 1 85 ? 4.432 0.571 -17.424 1.00 81.69 85 ALA A O 1
ATOM 641 N N . ARG A 1 86 ? 2.379 1.026 -16.632 1.00 84.56 86 ARG A N 1
ATOM 642 C CA . ARG A 1 86 ? 2.612 0.517 -15.271 1.00 84.56 86 ARG A CA 1
ATOM 643 C C . ARG A 1 86 ? 1.480 -0.397 -14.793 1.00 84.56 86 ARG A C 1
ATOM 645 O O . ARG A 1 86 ? 0.378 -0.343 -15.342 1.00 84.56 86 ARG A O 1
ATOM 652 N N . PRO A 1 87 ? 1.728 -1.242 -13.773 1.00 86.69 87 PRO A N 1
ATOM 653 C CA . PRO A 1 87 ? 0.681 -2.022 -13.124 1.00 86.69 87 PRO A CA 1
ATOM 654 C C . PRO A 1 87 ? -0.450 -1.147 -12.575 1.00 86.69 87 PRO A C 1
ATOM 656 O O . PRO A 1 87 ? -0.243 -0.014 -12.140 1.00 86.69 87 PRO A O 1
ATOM 659 N N . ARG A 1 88 ? -1.662 -1.702 -12.570 1.00 90.81 88 ARG A N 1
ATOM 660 C CA . ARG A 1 88 ? -2.858 -1.053 -12.028 1.00 90.81 88 ARG A CA 1
ATOM 661 C C . ARG A 1 88 ? -2.824 -1.096 -10.498 1.00 90.81 88 ARG A C 1
ATOM 663 O O . ARG A 1 88 ? -3.154 -2.125 -9.913 1.00 90.81 88 ARG A O 1
ATOM 670 N N . VAL A 1 89 ? -2.419 0.009 -9.873 1.00 93.44 89 VAL A N 1
ATOM 671 C CA . VAL A 1 89 ? -2.424 0.198 -8.409 1.00 93.44 89 VAL A CA 1
ATOM 672 C C . VAL A 1 89 ? -3.865 0.272 -7.913 1.00 93.44 89 VAL A C 1
ATOM 674 O O . VAL A 1 89 ? -4.640 1.042 -8.469 1.00 93.44 89 VAL A O 1
ATOM 677 N N . ARG A 1 90 ? -4.211 -0.474 -6.859 1.00 95.31 90 ARG A N 1
ATOM 678 C CA . ARG A 1 90 ? -5.545 -0.439 -6.229 1.00 95.31 90 ARG A CA 1
ATOM 679 C C . ARG A 1 90 ? -5.499 -0.122 -4.747 1.00 95.31 90 ARG A C 1
ATOM 681 O O . ARG A 1 90 ? -6.329 0.648 -4.264 1.00 95.31 90 ARG A O 1
ATOM 688 N N . TYR A 1 91 ? -4.572 -0.752 -4.038 1.00 96.50 91 TYR A N 1
ATOM 689 C CA . TYR A 1 91 ? -4.512 -0.672 -2.590 1.00 96.50 91 TYR A CA 1
ATOM 690 C C . TYR A 1 91 ? -3.258 0.076 -2.170 1.00 96.50 91 TYR A C 1
ATOM 692 O O . TYR A 1 91 ? -2.167 -0.186 -2.672 1.00 96.50 91 TYR A O 1
ATOM 700 N N . LEU A 1 92 ? -3.413 0.982 -1.219 1.00 95.31 92 LEU A N 1
ATOM 701 C CA . LEU A 1 92 ? -2.311 1.570 -0.471 1.00 95.31 92 LEU A CA 1
ATOM 702 C C . LEU A 1 92 ? -2.572 1.274 0.994 1.00 95.31 92 LEU A C 1
ATOM 704 O O . LEU A 1 92 ? -3.718 1.344 1.429 1.00 95.31 92 LEU A O 1
ATOM 708 N N . ALA A 1 93 ? -1.544 0.942 1.756 1.00 95.75 93 ALA A N 1
ATOM 709 C CA . ALA A 1 93 ? -1.722 0.672 3.170 1.00 95.75 93 ALA A CA 1
ATOM 710 C C . ALA A 1 93 ? -0.605 1.283 4.005 1.00 95.75 93 ALA A C 1
ATOM 712 O O . ALA A 1 93 ? 0.551 1.370 3.586 1.00 95.75 93 ALA A O 1
ATOM 713 N N . MET A 1 94 ? -0.989 1.694 5.205 1.00 95.12 94 MET A N 1
ATOM 714 C CA . MET A 1 94 ? -0.098 2.148 6.258 1.00 95.12 94 MET A CA 1
ATOM 715 C C . MET A 1 94 ? -0.192 1.152 7.404 1.00 95.12 94 MET A C 1
ATOM 717 O O . MET A 1 94 ? -1.257 0.978 7.991 1.00 95.12 94 MET A O 1
ATOM 721 N N . GLU A 1 95 ? 0.919 0.496 7.701 1.00 95.50 95 GLU A N 1
ATOM 722 C CA . GLU A 1 95 ? 1.076 -0.364 8.866 1.00 95.50 95 GLU A CA 1
ATOM 723 C C . GLU A 1 95 ? 1.606 0.491 10.016 1.00 95.50 95 GLU A C 1
ATOM 725 O O . GLU A 1 95 ? 2.738 0.993 9.991 1.00 95.50 95 GLU A O 1
ATOM 730 N N . VAL A 1 96 ? 0.723 0.713 10.985 1.00 95.19 96 VAL A N 1
ATOM 731 C CA . VAL A 1 96 ? 0.964 1.522 12.174 1.00 95.19 96 VAL A CA 1
ATOM 732 C C . VAL A 1 96 ? 1.606 0.629 13.240 1.00 95.19 96 VAL A C 1
ATOM 734 O O . VAL A 1 96 ? 1.120 -0.482 13.472 1.00 95.19 96 VAL A O 1
ATOM 737 N N . PRO A 1 97 ? 2.679 1.080 13.916 1.00 92.25 97 PRO A N 1
ATOM 738 C CA . PRO A 1 97 ? 3.292 0.310 14.992 1.00 92.25 97 PRO A CA 1
ATOM 739 C C . PRO A 1 97 ? 2.271 -0.049 16.067 1.00 92.25 97 PRO A C 1
ATOM 741 O O . PRO A 1 97 ? 1.514 0.817 16.501 1.00 92.25 97 PRO A O 1
ATOM 744 N N . ALA A 1 98 ? 2.308 -1.288 16.561 1.00 90.25 98 ALA A N 1
ATOM 745 C CA . ALA A 1 98 ? 1.370 -1.767 17.581 1.00 90.25 98 ALA A CA 1
ATOM 746 C C . ALA A 1 98 ? 1.315 -0.847 18.818 1.00 90.25 98 ALA A C 1
ATOM 748 O O . ALA A 1 98 ? 0.241 -0.575 19.343 1.00 90.25 98 ALA A O 1
ATOM 749 N N . ALA A 1 99 ? 2.456 -0.274 19.219 1.00 89.31 99 ALA A N 1
ATOM 750 C CA . ALA A 1 99 ? 2.553 0.668 20.338 1.00 89.31 99 ALA A CA 1
ATOM 751 C C . ALA A 1 99 ? 1.780 1.990 20.144 1.00 89.31 99 ALA A C 1
ATOM 753 O O . ALA A 1 99 ? 1.628 2.736 21.101 1.00 89.31 99 ALA A O 1
ATOM 754 N N . GLN A 1 100 ? 1.349 2.314 18.922 1.00 90.31 100 GLN A N 1
ATOM 755 C CA . GLN A 1 100 ? 0.586 3.525 18.587 1.00 90.31 100 GLN A CA 1
ATOM 756 C C . GLN A 1 100 ? -0.893 3.222 18.298 1.00 90.31 100 GLN A C 1
ATOM 758 O O . GLN A 1 100 ? -1.621 4.094 17.835 1.00 90.31 100 GLN A O 1
ATOM 763 N N . ALA A 1 101 ? -1.325 1.977 18.510 1.00 92.19 101 ALA A N 1
ATOM 764 C CA . ALA A 1 101 ? -2.679 1.511 18.243 1.00 92.19 101 ALA A CA 1
ATOM 765 C C . ALA A 1 101 ? -3.052 0.388 19.224 1.00 92.19 101 ALA A C 1
ATOM 767 O O . ALA A 1 101 ? -3.378 -0.727 18.816 1.00 92.19 101 ALA A O 1
ATOM 768 N N . THR A 1 102 ? -2.953 0.656 20.527 1.00 91.69 102 THR A N 1
ATOM 769 C CA . THR A 1 102 ? -3.278 -0.329 21.575 1.00 91.69 102 THR A CA 1
ATOM 770 C C . THR A 1 102 ? -4.719 -0.219 22.062 1.00 91.69 102 THR A C 1
ATOM 772 O O . THR A 1 102 ? -5.290 -1.198 22.537 1.00 91.69 102 THR A O 1
ATOM 775 N N . SER A 1 103 ? -5.316 0.961 21.907 1.00 93.06 103 SER A N 1
ATOM 776 C CA . SER A 1 103 ? -6.664 1.290 22.357 1.00 93.06 103 SER A CA 1
ATOM 777 C C . SER A 1 103 ? -7.450 2.044 21.286 1.00 93.06 103 SER A C 1
ATOM 779 O O . SER A 1 103 ? -6.895 2.558 20.313 1.00 93.06 103 SER A O 1
ATOM 781 N N . VAL A 1 104 ? -8.764 2.156 21.478 1.00 92.88 104 VAL A N 1
ATOM 782 C CA . VAL A 1 104 ? -9.621 2.945 20.585 1.00 92.88 104 VAL A CA 1
ATOM 783 C C . VAL A 1 104 ? -9.304 4.444 20.633 1.00 92.88 104 VAL A C 1
ATOM 785 O O . VAL A 1 104 ? -9.449 5.138 19.626 1.00 92.88 104 VAL A O 1
ATOM 788 N N . ASP A 1 105 ? -8.826 4.944 21.774 1.00 91.31 105 ASP A N 1
ATOM 789 C CA . ASP A 1 105 ? -8.422 6.340 21.922 1.00 91.31 105 ASP A CA 1
ATOM 790 C C . ASP A 1 105 ? -7.122 6.618 21.140 1.00 91.31 105 ASP A C 1
ATOM 792 O O . ASP A 1 105 ? -7.024 7.660 20.491 1.00 91.31 105 ASP A O 1
ATOM 796 N N . ASP A 1 106 ? -6.187 5.660 21.071 1.00 92.94 106 ASP A N 1
ATOM 797 C CA . ASP A 1 106 ? -5.003 5.766 20.201 1.00 92.94 106 ASP A CA 1
ATOM 798 C C . ASP A 1 106 ? -5.409 5.883 18.724 1.00 92.94 106 ASP A C 1
ATOM 800 O O . ASP A 1 106 ? -4.920 6.748 17.998 1.00 92.94 106 ASP A O 1
ATOM 804 N N . ILE A 1 107 ? -6.363 5.056 18.278 1.00 93.19 107 ILE A N 1
ATOM 805 C CA . ILE A 1 107 ? -6.887 5.110 16.904 1.00 93.19 107 ILE A CA 1
ATOM 806 C C . ILE A 1 107 ? -7.591 6.442 16.644 1.00 93.19 107 ILE A C 1
ATOM 808 O O . ILE A 1 107 ? -7.453 7.015 15.561 1.00 93.19 107 ILE A O 1
ATOM 812 N N . ALA A 1 108 ? -8.301 6.984 17.637 1.00 92.12 108 ALA A N 1
ATOM 813 C CA . ALA A 1 108 ? -8.900 8.307 17.534 1.00 92.12 108 ALA A CA 1
ATOM 814 C C . ALA A 1 108 ? -7.832 9.383 17.293 1.00 92.12 108 ALA A C 1
ATOM 816 O O . ALA A 1 108 ? -8.046 10.276 16.475 1.00 92.12 108 ALA A O 1
ATOM 817 N N . LEU A 1 109 ? -6.658 9.292 17.930 1.00 92.19 109 LEU A N 1
ATOM 818 C CA . LEU A 1 109 ? -5.539 10.216 17.697 1.00 92.19 109 LEU A CA 1
ATOM 819 C C . LEU A 1 109 ? -4.967 10.129 16.274 1.00 92.19 109 LEU A C 1
ATOM 821 O O . LEU A 1 109 ? -4.313 11.074 15.839 1.00 92.19 109 LEU A O 1
ATOM 825 N N . LEU A 1 110 ? -5.265 9.065 15.524 1.00 91.94 110 LEU A N 1
ATOM 826 C CA . LEU A 1 110 ? -4.898 8.933 14.110 1.00 91.94 110 LEU A CA 1
ATOM 827 C C . LEU A 1 110 ? -5.886 9.617 13.146 1.00 91.94 110 LEU A C 1
ATOM 829 O O . LEU A 1 110 ? -5.623 9.699 11.944 1.00 91.94 110 LEU A O 1
ATOM 833 N N . GLN A 1 111 ? -7.016 10.112 13.660 1.00 90.88 111 GLN A N 1
ATOM 834 C CA . GLN A 1 111 ? -8.057 10.799 12.889 1.00 90.88 111 GLN A CA 1
ATOM 835 C C . GLN A 1 111 ? -7.747 12.278 12.635 1.00 90.88 111 GLN A C 1
ATOM 837 O O . GLN A 1 111 ? -6.937 12.901 13.330 1.00 90.88 111 GLN A O 1
ATOM 842 N N . GLU A 1 112 ? -8.450 12.855 11.658 1.00 86.19 112 GLU A N 1
ATOM 843 C CA . GLU A 1 112 ? -8.451 14.287 11.365 1.00 86.19 112 GLU A CA 1
ATOM 844 C C . GLU A 1 112 ? -8.823 15.166 12.572 1.00 86.19 112 GLU A C 1
ATOM 846 O O . GLU A 1 112 ? -9.442 14.741 13.552 1.00 86.19 112 GLU A O 1
ATOM 851 N N . PHE A 1 113 ? -8.442 16.444 12.498 1.00 79.31 113 PHE A N 1
ATOM 852 C CA . PHE A 1 113 ? -8.780 17.408 13.539 1.00 79.31 113 PHE A CA 1
ATOM 853 C C . PHE A 1 113 ? -10.299 17.624 13.610 1.00 79.31 113 PHE A C 1
ATOM 855 O O . PHE A 1 113 ? -10.958 17.760 12.583 1.00 79.31 113 PHE A O 1
ATOM 862 N N . GLY A 1 114 ? -10.848 17.676 14.825 1.00 74.25 114 GLY A N 1
ATOM 863 C CA . GLY A 1 114 ? -12.289 17.833 15.042 1.00 74.25 114 GLY A CA 1
ATOM 864 C C . GLY A 1 114 ? -13.100 16.540 14.916 1.00 74.25 114 GLY A C 1
ATOM 865 O O . GLY A 1 114 ? -14.316 16.587 15.108 1.00 74.25 114 GLY A O 1
ATOM 866 N N . PHE A 1 115 ? -12.456 15.390 14.658 1.00 84.00 115 PHE A N 1
ATOM 867 C CA . PHE A 1 115 ? -13.118 14.096 14.800 1.00 84.00 115 PHE A CA 1
ATOM 868 C C . PHE A 1 115 ? -13.752 13.991 16.188 1.00 84.00 115 PHE A C 1
ATOM 870 O O . PHE A 1 115 ? -13.074 14.118 17.210 1.00 84.00 115 PHE A O 1
ATOM 877 N N . THR A 1 116 ? -15.061 13.773 16.197 1.00 85.06 116 THR A N 1
ATOM 878 C CA . THR A 1 116 ? -15.862 13.636 17.406 1.00 85.06 116 THR A CA 1
ATOM 879 C C . THR A 1 116 ? -16.752 12.427 17.211 1.00 85.06 116 THR A C 1
ATOM 881 O O . THR A 1 116 ? -17.423 12.306 16.184 1.00 85.06 116 THR A O 1
ATOM 884 N N . TYR A 1 117 ? -16.752 11.527 18.187 1.00 88.38 117 TYR A N 1
ATOM 885 C CA . TYR A 1 117 ? -17.669 10.402 18.164 1.00 88.38 117 TYR A CA 1
ATOM 886 C C . TYR A 1 117 ? -19.123 10.891 18.219 1.00 88.38 117 TYR A C 1
ATOM 888 O O . TYR A 1 117 ? -19.408 11.911 18.857 1.00 88.38 117 TYR A O 1
ATOM 896 N N . PRO A 1 118 ? -20.068 10.165 17.602 1.00 87.25 118 PRO A N 1
ATOM 897 C CA . PRO A 1 118 ? -21.483 10.394 17.852 1.00 87.25 118 PRO A CA 1
ATOM 898 C C . PRO A 1 118 ? -21.765 10.321 19.357 1.00 87.25 118 PRO A C 1
ATOM 900 O O . PRO A 1 118 ? -21.208 9.467 20.042 1.00 87.25 118 PRO A O 1
ATOM 903 N N . GLY A 1 119 ? -22.673 11.154 19.873 1.00 87.31 119 GLY A N 1
ATOM 904 C CA . GLY A 1 119 ? -23.026 11.142 21.304 1.00 87.31 119 GLY A CA 1
ATOM 905 C C . GLY A 1 119 ? -23.597 9.805 21.804 1.00 87.31 119 GLY A C 1
ATOM 906 O O . GLY A 1 119 ? -23.681 9.584 23.006 1.00 87.31 119 GLY A O 1
ATOM 907 N N . THR A 1 120 ? -23.971 8.908 20.888 1.00 89.00 120 THR A N 1
ATOM 908 C CA . THR A 1 120 ? -24.406 7.535 21.172 1.00 89.00 120 THR A CA 1
ATOM 909 C C . THR A 1 120 ? -23.253 6.564 21.428 1.00 89.00 120 THR A C 1
ATOM 911 O O . THR A 1 120 ? -23.497 5.482 21.948 1.00 89.00 120 THR A O 1
ATOM 914 N N . ALA A 1 121 ? -22.014 6.908 21.065 1.00 91.06 121 ALA A N 1
ATOM 915 C CA . ALA A 1 121 ? -20.847 6.070 21.310 1.00 91.06 121 ALA A CA 1
ATOM 916 C C . ALA A 1 121 ? -20.300 6.348 22.715 1.00 91.06 121 ALA A C 1
ATOM 918 O O . ALA A 1 121 ? -19.497 7.258 22.922 1.00 91.06 121 ALA A O 1
ATOM 919 N N . THR A 1 122 ? -20.790 5.585 23.692 1.00 90.38 122 THR A N 1
ATOM 920 C CA . THR A 1 122 ? -20.522 5.836 25.120 1.00 90.38 122 THR A CA 1
ATOM 921 C C . THR A 1 122 ? -19.506 4.871 25.722 1.00 90.38 122 THR A C 1
ATOM 923 O O . THR A 1 122 ? -18.852 5.211 26.705 1.00 90.38 122 THR A O 1
ATOM 926 N N . SER A 1 123 ? -19.334 3.695 25.117 1.00 92.62 123 SER A N 1
ATOM 927 C CA . SER A 1 123 ? -18.345 2.692 25.510 1.00 92.62 123 SER A CA 1
ATOM 928 C C . SER A 1 123 ? -17.214 2.567 24.487 1.00 92.62 123 SER A C 1
ATOM 930 O O . SER A 1 123 ? -17.361 2.947 23.324 1.00 92.62 123 SER A O 1
ATOM 932 N N . ASP A 1 124 ? -16.087 1.976 24.888 1.00 92.69 124 ASP A N 1
ATOM 933 C CA . ASP A 1 124 ? -14.989 1.690 23.955 1.00 92.69 124 ASP A CA 1
ATOM 934 C C . ASP A 1 124 ? -15.389 0.688 22.866 1.00 92.69 124 ASP A C 1
ATOM 936 O O . ASP A 1 124 ? -14.865 0.753 21.755 1.00 92.69 124 ASP A O 1
ATOM 940 N N . ALA A 1 125 ? -16.352 -0.194 23.148 1.00 93.19 125 ALA A N 1
ATOM 941 C CA . ALA A 1 125 ? -16.927 -1.083 22.147 1.00 93.19 125 ALA A CA 1
ATOM 942 C C . ALA A 1 125 ? -17.703 -0.292 21.080 1.00 93.19 125 ALA A C 1
ATOM 944 O O . ALA A 1 125 ? -17.508 -0.532 19.889 1.00 93.19 125 ALA A O 1
ATOM 945 N N . ASP A 1 126 ? -18.505 0.700 21.485 1.00 92.50 126 ASP A N 1
ATOM 946 C CA . ASP A 1 126 ? -19.240 1.561 20.547 1.00 92.50 126 ASP A CA 1
ATOM 947 C C . ASP A 1 126 ? -18.286 2.417 19.705 1.00 92.50 126 ASP A C 1
ATOM 949 O O . ASP A 1 126 ? -18.454 2.550 18.491 1.00 92.50 126 ASP A O 1
ATOM 953 N N . LYS A 1 127 ? -17.256 2.986 20.344 1.00 93.31 127 LYS A N 1
ATOM 954 C CA . LYS A 1 127 ? -16.217 3.760 19.653 1.00 93.31 127 LYS A CA 1
ATOM 955 C C . LYS A 1 127 ? -15.453 2.890 18.651 1.00 93.31 127 LYS A C 1
ATOM 957 O O . LYS A 1 127 ? -15.205 3.328 17.532 1.00 93.31 127 LYS A O 1
ATOM 962 N N . ALA A 1 128 ? -15.092 1.659 19.026 1.00 94.19 128 ALA A N 1
ATOM 963 C CA . ALA A 1 128 ? -14.366 0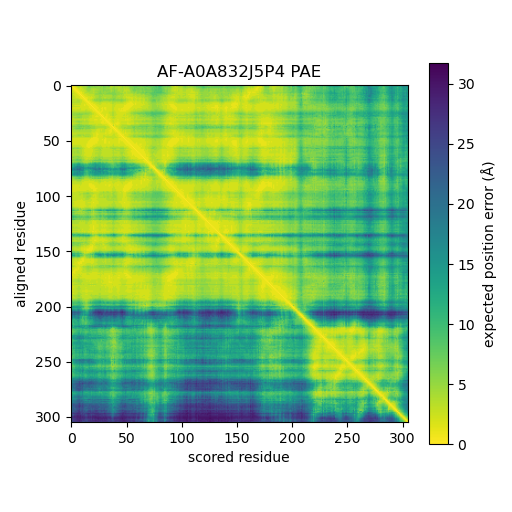.745 18.146 1.00 94.19 128 ALA A CA 1
ATOM 964 C C . ALA A 1 128 ? -15.232 0.332 16.948 1.00 94.19 128 ALA A C 1
ATOM 966 O O . ALA A 1 128 ? -14.74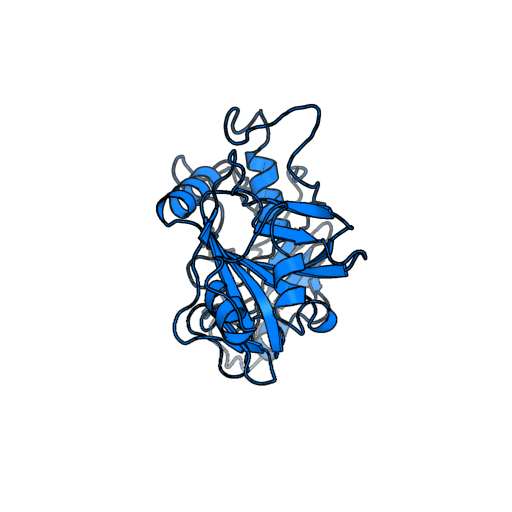4 0.311 15.816 1.00 94.19 128 ALA A O 1
ATOM 967 N N . ALA A 1 129 ? -16.530 0.106 17.172 1.00 93.06 129 ALA A N 1
ATOM 968 C CA . ALA A 1 129 ? -17.481 -0.212 16.113 1.00 93.06 129 ALA A CA 1
ATOM 969 C C . ALA A 1 129 ? -17.573 0.897 15.051 1.00 93.06 129 ALA A C 1
ATOM 971 O O . ALA A 1 129 ? -17.752 0.590 13.874 1.00 93.06 129 ALA A O 1
ATOM 972 N N . TYR A 1 130 ? -17.360 2.168 15.422 1.00 91.31 130 TYR A N 1
ATOM 973 C CA . TYR A 1 130 ? -17.305 3.282 14.466 1.00 91.31 130 TYR A CA 1
ATOM 974 C C . TYR A 1 130 ? -16.197 3.111 13.412 1.00 91.31 130 TYR A C 1
ATOM 976 O O . TYR A 1 130 ? -16.350 3.535 12.269 1.00 91.31 130 TYR A O 1
ATOM 984 N N . PHE A 1 131 ? -15.102 2.439 13.771 1.00 92.56 131 PHE A N 1
ATOM 985 C CA . PHE A 1 131 ? -14.008 2.109 12.857 1.00 92.56 131 PHE A CA 1
ATOM 986 C C . PHE A 1 131 ? -14.141 0.714 12.226 1.00 92.56 131 PHE A C 1
ATOM 988 O O . PHE A 1 131 ? -13.254 0.292 11.486 1.00 92.56 131 PHE A O 1
ATOM 995 N N . GLY A 1 132 ? -15.235 -0.011 12.487 1.00 94.31 132 GLY A N 1
ATOM 996 C CA . GLY A 1 132 ? -15.389 -1.414 12.087 1.00 94.31 132 GLY A CA 1
ATOM 997 C C . GLY A 1 132 ? -14.471 -2.355 12.866 1.00 94.31 132 GLY A C 1
ATOM 998 O O . GLY A 1 132 ? -14.001 -3.363 12.336 1.00 94.31 132 GLY A O 1
ATOM 999 N N . LEU A 1 133 ? -14.184 -2.007 14.118 1.00 95.31 133 LEU A N 1
ATOM 1000 C CA . LEU A 1 133 ? -13.322 -2.750 15.028 1.00 95.31 133 LEU A CA 1
ATOM 1001 C C . LEU A 1 133 ? -14.113 -3.213 16.257 1.00 95.31 133 LEU A C 1
ATOM 1003 O O . LEU A 1 133 ? -15.237 -2.782 16.506 1.00 95.31 133 LEU A O 1
ATOM 1007 N N . THR A 1 134 ? -13.508 -4.090 17.048 1.00 94.75 134 THR A N 1
ATOM 1008 C CA . THR A 1 134 ? -14.032 -4.536 18.344 1.00 94.75 134 THR A CA 1
ATOM 1009 C C . THR A 1 134 ? -13.058 -4.171 19.453 1.00 94.75 134 THR A C 1
ATOM 1011 O O . THR A 1 134 ? -11.849 -4.229 19.238 1.00 94.75 134 THR A O 1
ATOM 1014 N N . SER A 1 135 ? -13.574 -3.877 20.646 1.00 91.94 135 SER A N 1
ATOM 1015 C CA . SER A 1 135 ? -12.772 -3.681 21.858 1.00 91.94 135 SER A CA 1
ATOM 1016 C C . SER A 1 135 ? -13.367 -4.508 23.000 1.00 91.94 135 SER A C 1
ATOM 1018 O O . SER A 1 135 ? -14.315 -4.081 23.652 1.00 91.94 135 SER A O 1
ATOM 1020 N N . ASN A 1 136 ? -12.833 -5.718 23.203 1.00 82.19 136 ASN A N 1
ATOM 1021 C CA . ASN A 1 136 ? -13.255 -6.660 24.255 1.00 82.19 136 ASN A CA 1
ATOM 1022 C C . ASN A 1 136 ? -12.055 -7.031 25.148 1.00 82.19 136 ASN A C 1
ATOM 1024 O O . ASN A 1 136 ? -11.730 -8.203 25.323 1.00 82.19 136 ASN A O 1
ATOM 1028 N N . GLY A 1 137 ? -11.340 -6.021 25.649 1.00 80.06 137 GLY A N 1
ATOM 1029 C CA . GLY A 1 137 ? -10.079 -6.175 26.392 1.00 80.06 137 GLY A CA 1
ATOM 1030 C C . GLY A 1 137 ? -8.829 -6.131 25.506 1.00 80.06 137 GLY A C 1
ATOM 1031 O O . GLY A 1 137 ? -7.776 -5.693 25.959 1.00 80.06 137 GLY A O 1
ATOM 1032 N N . THR A 1 138 ? -8.962 -6.490 24.229 1.00 86.94 138 THR A N 1
ATOM 1033 C CA . THR A 1 138 ? -7.992 -6.201 23.166 1.00 86.94 138 THR A CA 1
ATOM 1034 C C . THR A 1 138 ? -8.712 -5.667 21.930 1.00 86.94 138 THR A C 1
ATOM 1036 O O . THR A 1 138 ? -9.913 -5.902 21.740 1.00 86.94 138 THR A O 1
ATOM 1039 N N . MET A 1 139 ? -7.974 -4.934 21.096 1.00 92.62 139 MET A N 1
ATOM 1040 C CA . MET A 1 139 ? -8.476 -4.464 19.809 1.00 92.62 139 MET A CA 1
ATOM 1041 C C . MET A 1 139 ? -8.557 -5.622 18.809 1.00 92.62 139 MET A C 1
ATOM 1043 O O . MET A 1 139 ? -7.680 -6.483 18.759 1.00 92.62 139 MET A O 1
ATOM 1047 N N . GLY A 1 140 ? -9.616 -5.640 18.005 1.00 93.31 140 GLY A N 1
ATOM 1048 C CA . GLY A 1 140 ? -9.858 -6.671 16.998 1.00 93.31 140 GLY A CA 1
ATOM 1049 C C . GLY A 1 140 ? -10.702 -6.161 15.836 1.00 93.31 140 GLY A C 1
ATOM 1050 O O . GLY A 1 140 ? -11.098 -4.998 15.803 1.00 93.31 140 GLY A O 1
ATOM 1051 N N . ASN A 1 141 ? -10.974 -7.032 14.865 1.00 94.75 141 ASN A N 1
ATOM 1052 C CA . ASN A 1 141 ? -11.794 -6.694 13.701 1.00 94.75 141 ASN A CA 1
ATOM 1053 C C . ASN A 1 141 ? -13.268 -7.016 13.962 1.00 94.75 141 ASN A C 1
ATOM 1055 O O . ASN A 1 141 ? -13.587 -8.126 14.392 1.00 94.75 141 ASN A O 1
ATOM 1059 N N . ALA A 1 142 ? -14.167 -6.091 13.623 1.00 92.94 142 ALA A N 1
ATOM 1060 C CA . ALA A 1 142 ? -15.586 -6.412 13.539 1.00 92.94 142 ALA A CA 1
ATOM 1061 C C . ALA A 1 142 ? -15.874 -7.266 12.283 1.00 92.94 142 ALA A C 1
ATOM 1063 O O . ALA A 1 142 ? -15.049 -7.316 11.363 1.00 92.94 142 ALA A O 1
ATOM 1064 N N . PRO A 1 143 ? -17.045 -7.931 12.206 1.00 89.19 143 PRO A N 1
ATOM 1065 C CA . PRO A 1 143 ? -17.434 -8.698 11.021 1.00 89.19 143 PRO A CA 1
ATOM 1066 C C . PRO A 1 143 ? -17.490 -7.855 9.740 1.00 89.19 143 PRO A C 1
ATOM 1068 O O . PRO A 1 143 ? -17.162 -8.347 8.660 1.00 89.19 143 PRO A O 1
ATOM 1071 N N . GLU A 1 144 ? -17.882 -6.585 9.870 1.00 89.19 144 GLU A N 1
ATOM 1072 C CA . GLU A 1 144 ? -17.939 -5.623 8.774 1.00 89.19 144 GLU A CA 1
ATOM 1073 C C . GLU A 1 144 ? -17.006 -4.440 9.055 1.00 89.19 144 GLU A C 1
ATOM 1075 O O . GLU A 1 144 ? -17.138 -3.785 10.092 1.00 89.19 144 GLU A O 1
ATOM 1080 N N . PRO A 1 145 ? -16.061 -4.142 8.150 1.00 91.06 145 PRO A N 1
ATOM 1081 C CA . PRO A 1 145 ? -15.184 -2.997 8.315 1.00 91.06 145 PRO A CA 1
ATOM 1082 C C . PRO A 1 145 ? -15.912 -1.699 7.970 1.00 91.06 145 PRO A C 1
ATOM 1084 O O . PRO A 1 145 ? -16.680 -1.639 7.003 1.00 91.06 145 PRO A O 1
ATOM 1087 N N . ALA A 1 146 ? -15.600 -0.627 8.697 1.00 92.50 146 ALA A N 1
ATOM 1088 C CA . ALA A 1 146 ? -16.035 0.706 8.316 1.00 92.50 146 ALA A CA 1
ATOM 1089 C C . ALA A 1 146 ? -15.312 1.128 7.032 1.00 92.50 146 ALA A C 1
ATOM 1091 O O . ALA A 1 146 ? -14.107 0.911 6.873 1.00 92.50 146 ALA A O 1
ATOM 1092 N N . LYS A 1 147 ? -16.061 1.728 6.103 1.00 93.62 147 LYS A N 1
ATOM 1093 C CA . LYS A 1 147 ? -15.534 2.238 4.834 1.00 93.62 147 LYS A CA 1
ATOM 1094 C C . LYS A 1 147 ? -15.893 3.699 4.701 1.00 93.62 147 LYS A C 1
ATOM 1096 O O . LYS A 1 147 ? -17.048 4.054 4.482 1.00 93.62 147 LYS A O 1
ATOM 1101 N N . GLU A 1 148 ? -14.883 4.538 4.813 1.00 92.44 148 GLU A N 1
ATOM 1102 C CA . GLU A 1 148 ? -15.051 5.978 4.794 1.00 92.44 148 GLU A CA 1
ATOM 1103 C C . GLU A 1 148 ? -14.557 6.544 3.472 1.00 92.44 148 GLU A C 1
ATOM 1105 O O . GLU A 1 148 ? -13.414 6.327 3.074 1.00 92.44 148 GLU A O 1
ATOM 1110 N N . LEU A 1 149 ? -15.420 7.280 2.780 1.00 92.88 149 LEU A N 1
ATOM 1111 C CA . LEU A 1 149 ? -15.062 7.916 1.523 1.00 92.88 149 LEU A CA 1
ATOM 1112 C C . LEU A 1 149 ? -14.120 9.095 1.773 1.00 92.88 149 LEU A C 1
ATOM 1114 O O . LEU A 1 149 ? -14.465 10.036 2.484 1.00 92.88 149 LEU A O 1
ATOM 1118 N N . ARG A 1 150 ? -12.953 9.059 1.134 1.00 91.50 150 ARG A N 1
ATOM 1119 C CA . ARG A 1 150 ? -11.926 10.095 1.212 1.00 91.50 150 ARG A CA 1
ATOM 1120 C C . ARG A 1 150 ? -11.706 10.672 -0.182 1.00 91.50 150 ARG A C 1
ATOM 1122 O O . ARG A 1 150 ? -11.467 9.942 -1.148 1.00 91.50 150 ARG A O 1
ATOM 1129 N N . ARG A 1 151 ? -11.855 11.993 -0.311 1.00 84.25 151 ARG A N 1
ATOM 1130 C CA . ARG A 1 151 ? -11.724 12.708 -1.590 1.00 84.25 151 ARG A CA 1
ATOM 1131 C C . ARG A 1 151 ? -10.702 13.839 -1.480 1.00 84.25 151 ARG A C 1
ATOM 1133 O O . ARG A 1 151 ? -10.857 14.680 -0.587 1.00 84.25 151 ARG A O 1
ATOM 1140 N N . PRO A 1 152 ? -9.721 13.908 -2.399 1.00 78.75 152 PRO A N 1
ATOM 1141 C CA . PRO A 1 152 ? -8.827 15.057 -2.504 1.00 78.75 152 PRO A CA 1
ATOM 1142 C C . PRO A 1 152 ? -9.607 16.372 -2.648 1.00 78.75 152 PRO A C 1
ATOM 1144 O O . PRO A 1 152 ? -10.707 16.386 -3.202 1.00 78.75 152 PRO A O 1
ATOM 1147 N N . GLY A 1 153 ? -9.041 17.477 -2.154 1.00 68.88 153 GLY A N 1
ATOM 1148 C CA . GLY A 1 153 ? -9.639 18.816 -2.273 1.00 68.88 153 GLY A CA 1
ATOM 1149 C C . GLY A 1 153 ? -10.837 19.088 -1.354 1.00 68.88 153 GLY A C 1
ATOM 1150 O O . GLY A 1 153 ? -11.518 20.094 -1.518 1.00 68.88 153 GLY A O 1
ATOM 1151 N N . SER A 1 154 ? -11.105 18.210 -0.385 1.00 70.56 154 SER A N 1
ATOM 1152 C CA . SER A 1 154 ? -12.128 18.402 0.649 1.00 70.56 154 SER A CA 1
ATOM 1153 C C . SER A 1 154 ? -11.522 18.223 2.043 1.00 70.56 154 SER A C 1
ATOM 1155 O O . SER A 1 154 ? -10.472 17.598 2.180 1.00 70.56 154 SER A O 1
ATOM 1157 N N . ASN A 1 155 ? -12.211 18.674 3.096 1.00 67.69 155 ASN A N 1
ATOM 1158 C CA . ASN A 1 155 ? -11.780 18.434 4.485 1.00 67.69 155 ASN A CA 1
ATOM 1159 C C . ASN A 1 155 ? -11.695 16.932 4.833 1.00 67.69 155 ASN A C 1
ATOM 1161 O O . ASN A 1 155 ? -11.012 16.555 5.778 1.00 67.69 155 ASN A O 1
ATOM 1165 N N . SER A 1 156 ? -12.342 16.066 4.042 1.00 78.81 156 SER A N 1
ATOM 1166 C CA . SER A 1 156 ? -12.270 14.604 4.167 1.00 78.81 156 SER A CA 1
ATOM 1167 C C . SER A 1 156 ? -11.033 13.987 3.500 1.00 78.81 156 SER A C 1
ATOM 1169 O O . SER A 1 156 ? -10.924 12.770 3.418 1.00 78.81 156 SER A O 1
ATOM 1171 N N . ALA A 1 157 ? -10.099 14.785 2.975 1.00 84.25 157 ALA A N 1
ATOM 1172 C CA . ALA A 1 157 ? -8.914 14.260 2.297 1.00 84.25 157 ALA A CA 1
ATOM 1173 C C . ALA A 1 157 ? -7.930 13.579 3.258 1.00 84.25 157 ALA A C 1
ATOM 1175 O O . ALA A 1 157 ? -7.163 12.729 2.821 1.00 84.25 157 ALA A O 1
ATOM 1176 N N . ILE A 1 158 ? -7.938 13.923 4.547 1.00 88.69 158 ILE A N 1
ATOM 1177 C CA . ILE A 1 158 ? -7.013 13.347 5.527 1.00 88.69 158 ILE A CA 1
ATOM 1178 C C . ILE A 1 158 ? -7.369 11.875 5.735 1.00 88.69 158 ILE A C 1
ATOM 1180 O O . ILE A 1 158 ? -8.493 11.544 6.111 1.00 88.69 158 ILE A O 1
ATOM 1184 N N . VAL A 1 159 ? -6.412 10.986 5.478 1.00 90.12 159 VAL A N 1
ATOM 1185 C CA . VAL A 1 159 ? -6.568 9.547 5.718 1.00 90.12 159 VAL A CA 1
ATOM 1186 C C . VAL A 1 159 ? -5.979 9.134 7.056 1.00 90.12 159 VAL A C 1
ATOM 1188 O O . VAL A 1 159 ? -6.526 8.245 7.702 1.00 90.12 159 VAL A O 1
ATOM 1191 N N . LEU A 1 160 ? -4.904 9.791 7.482 1.00 91.25 160 LEU A N 1
ATOM 1192 C CA . LEU A 1 160 ? -4.243 9.547 8.753 1.00 91.25 160 LEU A CA 1
ATOM 1193 C C . LEU A 1 160 ? -3.546 10.831 9.200 1.00 91.25 160 LEU A C 1
ATOM 1195 O O . LEU A 1 160 ? -2.928 11.514 8.387 1.00 91.25 160 LEU A O 1
ATOM 1199 N N . LYS A 1 161 ? -3.628 11.160 10.486 1.00 91.31 161 LYS A N 1
ATOM 1200 C CA . LYS A 1 161 ? -2.931 12.300 11.082 1.00 91.31 161 LYS A CA 1
ATOM 1201 C C . LYS A 1 161 ? -2.241 11.862 12.358 1.00 91.31 161 LYS A C 1
ATOM 1203 O O . LYS A 1 161 ? -2.874 11.265 13.211 1.00 91.31 161 LYS A O 1
ATOM 1208 N N . ASN A 1 162 ? -0.969 12.196 12.539 1.00 92.31 162 ASN A N 1
ATOM 1209 C CA . ASN A 1 162 ? -0.310 11.908 13.810 1.00 92.31 162 ASN A CA 1
ATOM 1210 C C . ASN A 1 162 ? -0.699 12.947 14.872 1.00 92.31 162 ASN A C 1
ATOM 1212 O O . ASN A 1 162 ? -0.132 14.039 14.895 1.00 92.31 162 ASN A O 1
ATOM 1216 N N . ARG A 1 163 ? -1.616 12.605 15.783 1.00 92.06 163 ARG A N 1
ATOM 1217 C CA . ARG A 1 163 ? -1.900 13.416 16.982 1.00 92.06 163 ARG A CA 1
ATOM 1218 C C . ARG A 1 163 ? -1.421 12.762 18.279 1.00 92.06 163 ARG A C 1
ATOM 1220 O O . ARG A 1 163 ? -1.861 13.168 19.348 1.00 92.06 163 ARG A O 1
ATOM 1227 N N . THR A 1 164 ? -0.508 11.791 18.209 1.00 89.50 164 THR A N 1
ATOM 1228 C CA . THR A 1 164 ? -0.013 11.062 19.393 1.00 89.50 164 THR A CA 1
ATOM 1229 C C . THR A 1 164 ? 0.973 11.880 20.235 1.00 89.50 164 THR A C 1
ATOM 1231 O O . THR A 1 164 ? 1.364 11.466 21.321 1.00 89.50 164 THR A O 1
ATOM 1234 N N . GLY A 1 165 ? 1.373 13.065 19.757 1.00 89.62 165 GLY A N 1
ATOM 1235 C CA . GLY A 1 165 ? 2.286 13.972 20.458 1.00 89.62 165 GLY A CA 1
ATOM 1236 C C . GLY A 1 165 ? 3.769 13.635 20.283 1.00 89.62 165 GLY A C 1
ATOM 1237 O O . GLY A 1 165 ? 4.615 14.417 20.710 1.00 89.62 165 GLY A O 1
ATOM 1238 N N . ALA A 1 166 ? 4.097 12.532 19.602 1.00 92.00 166 ALA A N 1
ATOM 1239 C CA . ALA A 1 166 ? 5.462 12.144 19.261 1.00 92.00 166 ALA A CA 1
ATOM 1240 C C . ALA A 1 166 ? 5.544 11.600 17.822 1.00 92.00 166 ALA A C 1
ATOM 1242 O O . ALA A 1 166 ? 4.579 11.016 17.327 1.00 92.00 166 ALA A O 1
ATOM 1243 N N . PRO A 1 167 ? 6.675 11.778 17.116 1.00 92.50 167 PRO A N 1
ATOM 1244 C CA . PRO A 1 167 ? 6.865 11.156 15.813 1.00 92.50 167 PRO A CA 1
ATOM 1245 C C . PRO A 1 167 ? 6.951 9.629 15.940 1.00 92.50 167 PRO A C 1
ATOM 1247 O O . PRO A 1 167 ? 7.527 9.113 16.898 1.00 92.50 167 PRO A O 1
ATOM 1250 N N . PHE A 1 168 ? 6.435 8.902 14.949 1.00 92.50 168 PHE A N 1
ATOM 1251 C CA . PHE A 1 168 ? 6.568 7.444 14.884 1.00 92.50 168 PHE A CA 1
ATOM 1252 C C . PHE A 1 168 ? 6.759 6.942 13.451 1.00 92.50 168 PHE A C 1
ATOM 1254 O O . PHE A 1 168 ? 6.471 7.641 12.481 1.00 92.50 168 PHE A O 1
ATOM 1261 N N . GLN A 1 169 ? 7.275 5.720 13.319 1.00 92.25 169 GLN A N 1
ATOM 1262 C CA . GLN A 1 169 ? 7.584 5.114 12.025 1.00 92.25 169 GLN A CA 1
ATOM 1263 C C . GLN A 1 169 ? 6.382 4.334 11.494 1.00 92.25 169 GLN A C 1
ATOM 1265 O O . GLN A 1 169 ? 5.919 3.419 12.157 1.00 92.25 169 GLN A O 1
ATOM 1270 N N . VAL A 1 170 ? 5.918 4.631 10.286 1.00 92.00 170 VAL A N 1
ATOM 1271 C CA . VAL A 1 170 ? 4.877 3.861 9.590 1.00 92.00 170 VAL A CA 1
ATOM 1272 C C . VAL A 1 170 ? 5.517 3.062 8.467 1.00 92.00 170 VAL A C 1
ATOM 1274 O O . VAL A 1 170 ? 6.355 3.588 7.729 1.00 92.00 170 VAL A O 1
ATOM 1277 N N . LYS A 1 171 ? 5.112 1.800 8.294 1.00 92.62 171 LYS A N 1
ATOM 1278 C CA . LYS A 1 171 ? 5.503 1.021 7.116 1.00 92.62 171 LYS A CA 1
ATOM 1279 C C . LYS A 1 171 ? 4.457 1.204 6.018 1.00 92.62 171 LYS A C 1
ATOM 1281 O O . LYS A 1 171 ? 3.274 0.941 6.204 1.00 92.62 171 LYS A O 1
ATOM 1286 N N . LEU A 1 172 ? 4.907 1.703 4.875 1.00 91.38 172 LEU A N 1
ATOM 1287 C CA . LEU A 1 172 ? 4.086 1.933 3.695 1.00 91.38 172 LEU A CA 1
ATOM 1288 C C . LEU A 1 172 ? 4.076 0.692 2.813 1.00 91.38 172 LEU A C 1
ATOM 1290 O O . LEU A 1 172 ? 5.114 0.046 2.611 1.00 91.38 172 LEU A O 1
ATOM 1294 N N . TRP A 1 173 ? 2.907 0.438 2.240 1.00 93.25 173 TRP A N 1
ATOM 1295 C CA . TRP A 1 173 ? 2.635 -0.645 1.315 1.00 93.25 173 TRP A CA 1
ATOM 1296 C C . TRP A 1 173 ? 1.786 -0.148 0.147 1.00 93.25 173 TRP A C 1
ATOM 1298 O O . TRP A 1 173 ? 0.933 0.728 0.300 1.00 93.25 173 TRP A O 1
ATOM 1308 N N . SER A 1 174 ? 1.989 -0.750 -1.018 1.00 92.75 174 SER A N 1
ATOM 1309 C CA . SER A 1 174 ? 1.151 -0.549 -2.193 1.00 92.75 174 SER A CA 1
ATOM 1310 C C . SER A 1 174 ? 0.918 -1.882 -2.874 1.00 92.75 174 SER A C 1
ATOM 1312 O O . SER A 1 174 ? 1.809 -2.729 -2.873 1.00 92.75 174 SER A O 1
ATOM 1314 N N . PHE A 1 175 ? -0.265 -2.071 -3.446 1.00 93.81 175 PHE A N 1
ATOM 1315 C CA . PHE A 1 175 ? -0.621 -3.301 -4.132 1.00 93.81 175 PHE A CA 1
ATOM 1316 C C . PHE A 1 175 ? -1.389 -3.026 -5.417 1.00 93.81 175 PHE A C 1
ATOM 1318 O O . PHE A 1 175 ? -2.139 -2.048 -5.538 1.00 93.81 175 PHE A O 1
ATOM 1325 N N . ASP A 1 176 ? -1.221 -3.929 -6.373 1.00 91.94 176 ASP A N 1
ATOM 1326 C CA . ASP A 1 176 ? -2.009 -3.932 -7.594 1.00 91.94 176 ASP A CA 1
ATOM 1327 C C . ASP A 1 176 ? -3.459 -4.402 -7.351 1.00 91.94 176 ASP A C 1
ATOM 1329 O O . ASP A 1 176 ? -3.856 -4.793 -6.249 1.00 91.94 176 ASP A O 1
ATOM 1333 N N . TYR A 1 177 ? -4.267 -4.392 -8.410 1.00 91.50 177 TYR A N 1
ATOM 1334 C CA . TYR A 1 177 ? -5.660 -4.844 -8.376 1.00 91.50 177 TYR A CA 1
ATOM 1335 C C . TYR A 1 177 ? -5.859 -6.314 -7.957 1.00 91.50 177 TYR A C 1
ATOM 1337 O O . TYR A 1 177 ? -6.978 -6.690 -7.596 1.00 91.50 177 TYR A O 1
ATOM 1345 N N . ARG A 1 178 ? -4.802 -7.136 -8.010 1.00 90.44 178 ARG A N 1
ATOM 1346 C CA . ARG A 1 178 ? -4.780 -8.556 -7.624 1.00 90.44 178 ARG A CA 1
ATOM 1347 C C . ARG A 1 178 ? -4.276 -8.761 -6.193 1.00 90.44 178 ARG A C 1
ATOM 1349 O O . ARG A 1 178 ? -4.318 -9.889 -5.711 1.00 90.44 178 ARG A O 1
ATOM 1356 N N . GLY A 1 179 ? -3.818 -7.704 -5.519 1.00 90.81 179 GLY A N 1
ATOM 1357 C CA . GLY A 1 179 ? -3.234 -7.769 -4.179 1.00 90.81 179 GLY A CA 1
ATOM 1358 C C . GLY A 1 179 ? -1.740 -8.110 -4.162 1.00 90.81 179 GLY A C 1
ATOM 1359 O O . GLY A 1 179 ? -1.215 -8.501 -3.119 1.00 90.81 179 GLY A O 1
ATOM 1360 N N . ARG A 1 180 ? -1.037 -7.976 -5.294 1.00 87.50 180 ARG A N 1
ATOM 1361 C CA . ARG A 1 180 ? 0.418 -8.163 -5.380 1.00 87.50 180 ARG A CA 1
ATOM 1362 C C . ARG A 1 180 ? 1.144 -6.917 -4.913 1.00 87.50 180 ARG A C 1
ATOM 1364 O O . ARG A 1 180 ? 0.780 -5.818 -5.327 1.00 87.50 180 ARG A O 1
ATOM 1371 N N . ALA A 1 181 ? 2.164 -7.094 -4.076 1.00 87.62 181 ALA A N 1
ATOM 1372 C CA . ALA A 1 181 ? 2.992 -5.992 -3.612 1.00 87.62 181 ALA A CA 1
ATOM 1373 C C . ALA A 1 181 ? 3.636 -5.246 -4.790 1.00 87.62 181 ALA A C 1
ATOM 1375 O O . ALA A 1 181 ? 4.218 -5.837 -5.695 1.00 87.62 181 ALA A O 1
ATOM 1376 N N . LEU A 1 182 ? 3.535 -3.926 -4.732 1.00 85.56 182 LEU A N 1
ATOM 1377 C CA . LEU A 1 182 ? 4.286 -2.972 -5.531 1.00 85.56 182 LEU A CA 1
ATOM 1378 C C . LEU A 1 182 ? 5.175 -2.180 -4.576 1.00 85.56 182 LEU A C 1
ATOM 1380 O O . LEU A 1 182 ? 4.800 -1.967 -3.418 1.00 85.56 182 LEU A O 1
ATOM 1384 N N . ASP A 1 183 ? 6.326 -1.712 -5.053 1.00 81.62 183 ASP A N 1
ATOM 1385 C CA . ASP A 1 183 ? 7.158 -0.822 -4.249 1.00 81.62 183 ASP A CA 1
ATOM 1386 C C . ASP A 1 183 ? 6.461 0.546 -4.069 1.00 81.62 183 ASP A C 1
ATOM 1388 O O . ASP A 1 183 ? 6.188 1.225 -5.066 1.00 81.62 183 ASP A O 1
ATOM 1392 N N . PRO A 1 184 ? 6.184 0.987 -2.826 1.00 84.19 184 PRO A N 1
ATOM 1393 C CA . PRO A 1 184 ? 5.498 2.256 -2.582 1.00 84.19 184 PRO A CA 1
ATOM 1394 C C . PRO A 1 184 ? 6.285 3.472 -3.074 1.00 84.19 184 PRO A C 1
ATOM 1396 O O . PRO A 1 184 ? 5.682 4.460 -3.486 1.00 84.19 184 PRO A O 1
ATOM 1399 N N . GLY A 1 185 ? 7.621 3.405 -3.048 1.00 80.25 185 GLY A N 1
ATOM 1400 C CA . GLY A 1 185 ? 8.485 4.466 -3.561 1.00 80.25 185 GLY A CA 1
ATOM 1401 C C . GLY A 1 185 ? 8.393 4.586 -5.081 1.00 80.25 185 GLY A C 1
ATOM 1402 O O . GLY A 1 185 ? 8.303 5.693 -5.605 1.00 80.25 185 GLY A O 1
ATOM 1403 N N . ALA A 1 186 ? 8.328 3.459 -5.791 1.00 80.00 186 ALA A N 1
ATOM 1404 C CA . ALA A 1 186 ? 8.100 3.424 -7.229 1.00 80.00 186 ALA A CA 1
ATOM 1405 C C . ALA A 1 186 ? 6.724 3.993 -7.596 1.00 80.00 186 ALA A C 1
ATOM 1407 O O . ALA A 1 186 ? 6.646 4.830 -8.493 1.00 80.00 186 ALA A O 1
ATOM 1408 N N . VAL A 1 187 ? 5.659 3.602 -6.882 1.00 86.44 187 VAL A N 1
ATOM 1409 C CA . VAL A 1 187 ? 4.308 4.157 -7.087 1.00 86.44 187 VAL A CA 1
ATOM 1410 C C . VAL A 1 187 ? 4.297 5.667 -6.863 1.00 86.44 187 VAL A C 1
ATOM 1412 O O . VAL A 1 187 ? 3.784 6.403 -7.706 1.00 86.44 187 VAL A O 1
ATOM 1415 N N . ALA A 1 188 ? 4.911 6.133 -5.773 1.00 81.81 188 ALA A N 1
ATOM 1416 C CA . ALA A 1 188 ? 5.054 7.557 -5.503 1.00 81.81 188 ALA A CA 1
ATOM 1417 C C . ALA A 1 188 ? 5.812 8.265 -6.635 1.00 81.81 188 ALA A C 1
ATOM 1419 O O . ALA A 1 188 ? 5.335 9.279 -7.133 1.00 81.81 188 ALA A O 1
ATOM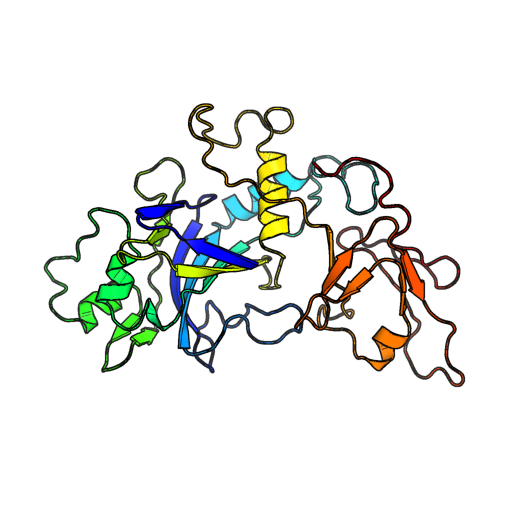 1420 N N . ASN A 1 189 ? 6.927 7.703 -7.114 1.00 80.50 189 ASN A N 1
ATOM 1421 C CA . ASN A 1 189 ? 7.693 8.306 -8.203 1.00 80.50 189 ASN A CA 1
ATOM 1422 C C . ASN A 1 189 ? 6.905 8.363 -9.523 1.00 80.50 189 ASN A C 1
ATOM 1424 O O . ASN A 1 189 ? 6.952 9.363 -10.234 1.00 80.50 189 ASN A O 1
ATOM 1428 N N . TRP A 1 190 ? 6.132 7.320 -9.849 1.00 84.00 190 TRP A N 1
ATOM 1429 C CA . TRP A 1 190 ? 5.253 7.330 -11.024 1.00 84.00 190 TRP A CA 1
ATOM 1430 C C . TRP A 1 190 ? 4.246 8.472 -10.940 1.00 84.00 190 TRP A C 1
ATOM 1432 O O . TRP A 1 190 ? 4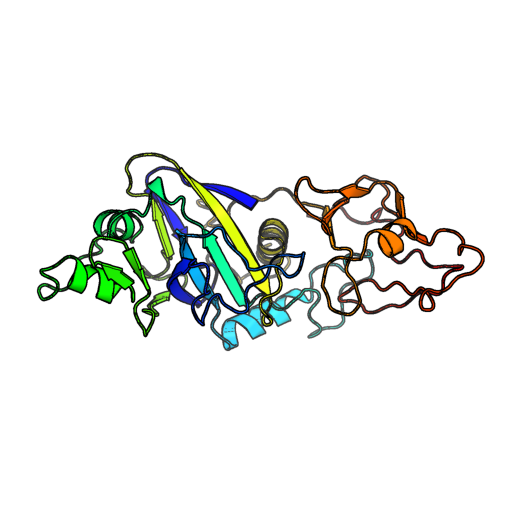.053 9.195 -11.910 1.00 84.00 190 TRP A O 1
ATOM 1442 N N . TRP A 1 191 ? 3.615 8.651 -9.783 1.00 82.94 191 TRP A N 1
ATOM 1443 C CA . TRP A 1 191 ? 2.605 9.686 -9.590 1.00 82.94 191 TRP A CA 1
ATOM 1444 C C . TRP A 1 191 ? 3.204 11.094 -9.539 1.00 82.94 191 TRP A C 1
ATOM 1446 O O . TRP A 1 191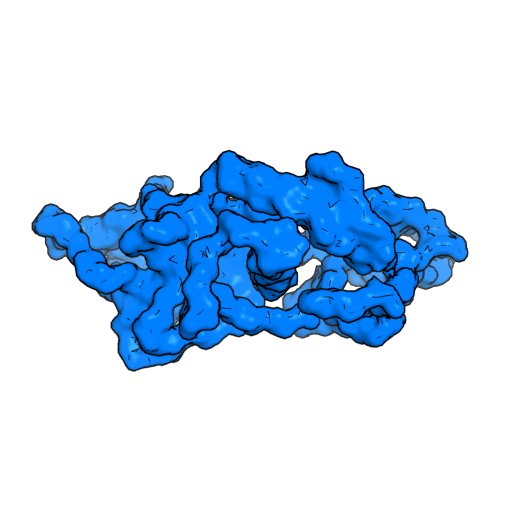 ? 2.608 12.002 -10.111 1.00 82.94 191 TRP A O 1
ATOM 1456 N N . THR A 1 192 ? 4.401 11.264 -8.970 1.00 79.06 192 THR A N 1
ATOM 1457 C CA . THR A 1 192 ? 5.168 12.520 -9.027 1.00 79.06 192 THR A CA 1
ATOM 1458 C C . THR A 1 192 ? 5.560 12.875 -10.460 1.00 79.06 192 THR A C 1
ATOM 1460 O O . THR A 1 192 ? 5.416 14.022 -10.867 1.00 79.06 192 THR A O 1
ATOM 1463 N N . PHE A 1 193 ? 5.988 11.903 -11.271 1.00 79.12 193 PHE A N 1
ATOM 1464 C CA . PHE A 1 193 ? 6.261 12.147 -12.689 1.00 79.12 193 PHE A CA 1
ATOM 1465 C C . PHE A 1 193 ? 5.006 12.617 -13.434 1.00 79.12 193 PHE A C 1
ATOM 1467 O O . PHE A 1 193 ? 5.049 13.602 -14.168 1.00 79.12 193 PHE A O 1
ATOM 1474 N N . LEU A 1 194 ? 3.871 11.946 -13.210 1.00 79.88 194 LEU A N 1
ATOM 1475 C CA . LEU A 1 194 ? 2.590 12.344 -13.796 1.00 79.88 194 LEU A CA 1
ATOM 1476 C C . LEU A 1 194 ? 2.123 13.722 -13.308 1.00 79.88 194 LEU A C 1
ATOM 1478 O O . LEU A 1 194 ? 1.403 14.403 -14.033 1.00 79.88 194 LEU A O 1
ATOM 1482 N N . ALA A 1 195 ? 2.534 14.133 -12.105 1.00 75.31 195 ALA A N 1
ATOM 1483 C CA . ALA A 1 195 ? 2.275 15.460 -11.558 1.00 75.31 195 ALA A CA 1
ATOM 1484 C C . ALA A 1 195 ? 3.033 16.583 -12.267 1.00 75.31 195 ALA A C 1
ATOM 1486 O O . ALA A 1 195 ? 2.673 17.748 -12.114 1.00 75.31 195 ALA A O 1
ATOM 1487 N N . GLY A 1 196 ? 4.086 16.252 -13.018 1.00 72.81 196 GLY A N 1
ATOM 1488 C CA . GLY A 1 196 ? 4.906 17.242 -13.693 1.00 72.81 196 GLY A CA 1
ATOM 1489 C C . GLY A 1 196 ? 4.067 18.097 -14.653 1.00 72.81 196 GLY A C 1
ATOM 1490 O O . GLY A 1 196 ? 3.339 17.540 -15.480 1.00 72.81 196 GLY A O 1
ATOM 1491 N N . PRO A 1 197 ? 4.208 19.437 -14.634 1.00 68.38 197 PRO A N 1
ATOM 1492 C CA . PRO A 1 197 ? 3.385 20.339 -15.448 1.00 68.38 197 PRO A CA 1
ATOM 1493 C C . PRO A 1 197 ? 3.570 20.129 -16.958 1.00 68.38 197 PRO A C 1
ATOM 1495 O O . PRO A 1 197 ? 2.703 20.496 -17.747 1.00 68.38 197 PRO A O 1
ATOM 1498 N N . ALA A 1 198 ? 4.693 19.526 -17.362 1.00 73.12 198 ALA A N 1
ATOM 1499 C CA . ALA A 1 198 ? 4.980 19.146 -18.743 1.00 73.12 198 ALA A CA 1
ATOM 1500 C C . ALA A 1 198 ? 4.265 17.857 -19.195 1.00 73.12 198 ALA A C 1
ATOM 1502 O O . ALA A 1 198 ? 4.209 17.597 -20.394 1.00 73.12 198 ALA A O 1
ATOM 1503 N N . ILE A 1 199 ? 3.752 17.049 -18.260 1.00 77.94 199 ILE A N 1
ATOM 1504 C CA . ILE A 1 199 ? 3.045 15.794 -18.547 1.00 77.94 199 ILE A CA 1
ATOM 1505 C C . ILE A 1 199 ? 1.536 16.032 -18.494 1.00 77.94 199 ILE A C 1
ATOM 1507 O O . ILE A 1 199 ? 0.848 15.852 -19.497 1.00 77.94 199 ILE A O 1
ATOM 1511 N N . TRP A 1 200 ? 1.032 16.489 -17.346 1.00 72.62 200 TRP A N 1
ATOM 1512 C CA . TRP A 1 200 ? -0.377 16.820 -17.152 1.00 72.62 200 TRP A CA 1
ATOM 1513 C C . TRP A 1 200 ? -0.496 18.120 -16.356 1.00 72.62 200 TRP A C 1
ATOM 1515 O O . TRP A 1 200 ? -0.074 18.202 -15.208 1.00 72.62 200 TRP A O 1
ATOM 1525 N N . SER A 1 201 ? -1.112 19.145 -16.943 1.00 66.19 201 SER A N 1
ATOM 1526 C CA . SER A 1 201 ? -1.206 20.482 -16.337 1.00 66.19 201 SER A CA 1
ATOM 1527 C C . SER A 1 201 ? -2.310 20.632 -15.282 1.00 66.19 201 SER A C 1
ATOM 1529 O O . SER A 1 201 ? -2.399 21.669 -14.633 1.00 66.19 201 SER A O 1
ATOM 1531 N N . ASN A 1 202 ? -3.171 19.625 -15.119 1.00 65.00 202 ASN A N 1
ATOM 1532 C CA . ASN A 1 202 ? -4.369 19.679 -14.277 1.00 65.00 202 ASN A CA 1
ATOM 1533 C C . ASN A 1 202 ? -4.548 18.443 -13.379 1.00 65.00 202 ASN A C 1
ATOM 1535 O O . ASN A 1 202 ? -5.658 18.184 -12.911 1.00 65.00 202 ASN A O 1
ATOM 1539 N N . LEU A 1 203 ? -3.493 17.647 -13.181 1.00 69.25 203 LEU A N 1
ATOM 1540 C CA . LEU A 1 203 ? -3.603 16.388 -12.443 1.00 69.25 203 LEU A CA 1
ATOM 1541 C C . LEU A 1 203 ? -3.679 16.598 -10.922 1.00 69.25 203 LEU A C 1
ATOM 1543 O O . LEU A 1 203 ? -4.367 15.843 -10.237 1.00 69.25 203 LEU A O 1
ATOM 1547 N N . TRP A 1 204 ? -3.026 17.644 -10.409 1.00 68.06 204 TRP A N 1
ATOM 1548 C CA . TRP A 1 204 ? -2.998 17.982 -8.986 1.00 68.06 204 TRP A CA 1
ATOM 1549 C C . TRP A 1 204 ? -3.499 19.401 -8.760 1.00 68.06 204 TRP A C 1
ATOM 1551 O O . TRP A 1 204 ? -3.316 20.288 -9.594 1.00 68.06 204 TRP A O 1
ATOM 1561 N N . VAL A 1 205 ? -4.112 19.620 -7.596 1.00 57.06 205 VAL A N 1
ATOM 1562 C CA . VAL A 1 205 ? -4.358 20.967 -7.071 1.00 57.06 205 VAL A CA 1
ATOM 1563 C C . VAL A 1 205 ? -3.032 21.458 -6.501 1.00 57.06 205 VAL A C 1
ATOM 1565 O O . VAL A 1 205 ? -2.820 21.443 -5.292 1.00 57.06 205 VAL A O 1
ATOM 1568 N N . ASP A 1 206 ? -2.087 21.781 -7.377 1.00 52.16 206 ASP A N 1
ATOM 1569 C CA . ASP A 1 206 ? -0.789 22.275 -6.943 1.00 52.16 206 ASP A CA 1
ATOM 1570 C C . ASP A 1 206 ? -0.931 23.745 -6.540 1.00 52.16 206 ASP A C 1
ATOM 1572 O O . ASP A 1 206 ? -1.296 24.607 -7.342 1.00 52.16 206 ASP A O 1
ATOM 1576 N N . ASN A 1 207 ? -0.645 24.038 -5.274 1.00 53.22 207 ASN A N 1
ATOM 1577 C CA . ASN A 1 207 ? -0.252 25.376 -4.869 1.00 53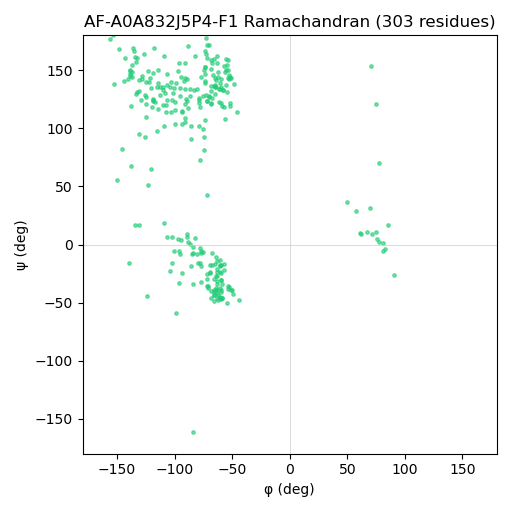.22 207 ASN A CA 1
ATOM 1578 C C . ASN A 1 207 ? 1.276 25.401 -4.891 1.00 53.22 207 ASN A C 1
ATOM 1580 O O . ASN A 1 207 ? 1.915 24.743 -4.073 1.00 53.22 207 ASN A O 1
ATOM 1584 N N . SER A 1 208 ? 1.863 26.185 -5.794 1.00 53.88 208 SER A N 1
ATOM 1585 C CA . SER A 1 208 ? 3.319 26.298 -5.959 1.00 53.88 208 SER A CA 1
ATOM 1586 C C . SER A 1 208 ? 4.069 26.719 -4.684 1.00 53.88 208 SER A C 1
ATOM 1588 O O . SER A 1 208 ? 5.276 26.512 -4.598 1.00 53.88 208 SER A O 1
ATOM 1590 N N . ALA A 1 209 ? 3.377 27.271 -3.680 1.00 54.94 209 ALA A N 1
ATOM 1591 C CA . ALA A 1 209 ? 3.950 27.625 -2.380 1.00 54.94 209 ALA A CA 1
ATOM 1592 C C . ALA A 1 209 ? 3.978 26.472 -1.352 1.00 54.94 209 ALA A C 1
ATOM 1594 O O . ALA A 1 209 ? 4.704 26.556 -0.365 1.00 54.94 209 ALA A O 1
ATOM 1595 N N . THR A 1 210 ? 3.188 25.410 -1.551 1.00 56.12 210 THR A N 1
ATOM 1596 C CA . THR A 1 210 ? 3.071 24.260 -0.630 1.00 56.12 210 THR A CA 1
ATOM 1597 C C . THR A 1 210 ? 2.850 22.985 -1.446 1.00 56.12 210 THR A C 1
ATOM 1599 O O . THR A 1 210 ? 1.701 22.573 -1.620 1.00 56.12 210 THR A O 1
ATOM 1602 N N . PRO A 1 211 ? 3.919 22.365 -1.983 1.00 55.88 211 PRO A N 1
ATOM 1603 C CA . PRO A 1 211 ? 3.775 21.115 -2.717 1.00 55.88 211 PRO A CA 1
ATOM 1604 C C . PRO A 1 211 ? 3.162 20.058 -1.792 1.00 55.88 211 PRO A C 1
ATOM 1606 O O . PRO A 1 211 ? 3.698 19.759 -0.724 1.00 55.88 211 PRO A O 1
ATOM 1609 N N . LEU A 1 212 ? 2.017 19.505 -2.196 1.00 59.84 212 LEU A N 1
ATOM 1610 C CA . LEU A 1 212 ? 1.277 18.493 -1.429 1.00 59.84 212 LEU A CA 1
ATOM 1611 C C . LEU A 1 212 ? 1.904 17.090 -1.547 1.00 59.84 212 LEU A C 1
ATOM 1613 O O . LEU A 1 212 ? 1.439 16.141 -0.916 1.00 59.84 212 LEU A O 1
ATOM 1617 N N . THR A 1 213 ? 2.958 16.953 -2.353 1.00 60.16 213 THR A N 1
ATOM 1618 C CA . THR A 1 213 ? 3.681 15.706 -2.607 1.00 60.16 213 THR A CA 1
ATOM 1619 C C . THR A 1 213 ? 5.057 15.732 -1.950 1.00 60.16 213 THR A C 1
ATOM 1621 O O . THR A 1 213 ? 5.837 16.663 -2.153 1.00 60.16 213 THR A O 1
ATOM 1624 N N . THR A 1 214 ? 5.392 14.681 -1.200 1.00 58.66 214 THR A N 1
ATOM 1625 C CA . THR A 1 214 ? 6.753 14.492 -0.684 1.00 58.66 214 THR A CA 1
ATOM 1626 C C . THR A 1 214 ? 7.695 14.058 -1.810 1.00 58.66 214 THR A C 1
ATOM 1628 O O . THR A 1 214 ? 7.324 13.242 -2.656 1.00 58.66 214 THR A O 1
ATOM 1631 N N . SER A 1 215 ? 8.915 14.600 -1.843 1.00 61.44 215 SER A N 1
ATOM 1632 C CA . SER A 1 215 ? 9.934 14.172 -2.803 1.00 61.44 215 SER A CA 1
ATOM 1633 C C . SER A 1 215 ? 10.416 12.767 -2.450 1.00 61.44 215 SER A C 1
ATOM 1635 O O . SER A 1 215 ? 10.865 12.529 -1.327 1.00 61.44 215 SER A O 1
ATOM 1637 N N . VAL A 1 216 ? 10.381 11.852 -3.413 1.00 62.62 216 VAL A N 1
ATOM 1638 C CA . VAL A 1 216 ? 10.942 10.507 -3.268 1.00 62.62 216 VAL A CA 1
ATOM 1639 C C . VAL A 1 216 ? 12.168 10.411 -4.159 1.00 62.62 216 VAL A C 1
ATOM 1641 O O . VAL A 1 216 ? 12.129 10.814 -5.317 1.00 62.62 216 VAL A O 1
ATOM 1644 N N . GLN A 1 217 ? 13.270 9.885 -3.624 1.00 64.25 217 GLN A N 1
ATOM 1645 C CA . GLN A 1 217 ? 14.431 9.589 -4.453 1.00 64.25 217 GLN A CA 1
ATOM 1646 C C . GLN A 1 217 ? 14.078 8.442 -5.401 1.00 64.25 217 GLN A C 1
ATOM 1648 O O . GLN A 1 217 ? 13.653 7.378 -4.947 1.00 64.25 217 GLN A O 1
ATOM 1653 N N . ALA A 1 218 ? 14.277 8.650 -6.704 1.00 60.66 218 ALA A N 1
ATOM 1654 C CA . ALA A 1 218 ? 14.035 7.627 -7.708 1.00 60.66 218 ALA A CA 1
ATOM 1655 C C . ALA A 1 218 ? 14.859 6.365 -7.396 1.00 60.66 218 ALA A C 1
ATOM 1657 O O . ALA A 1 218 ? 16.087 6.333 -7.510 1.00 60.66 218 ALA A O 1
ATOM 1658 N N . GLY A 1 219 ? 14.148 5.324 -6.964 1.00 63.56 219 GLY A N 1
ATOM 1659 C CA . GLY A 1 219 ? 14.674 3.996 -6.714 1.00 63.56 219 GLY A CA 1
ATOM 1660 C C . GLY A 1 219 ? 14.532 3.129 -7.954 1.00 63.56 219 GLY A C 1
ATOM 1661 O O . GLY A 1 219 ? 13.536 3.169 -8.675 1.00 63.56 219 GLY A O 1
ATOM 1662 N N . LYS A 1 220 ? 15.556 2.328 -8.193 1.00 72.56 220 LYS A N 1
ATOM 1663 C CA . LYS A 1 220 ? 15.694 1.484 -9.364 1.00 72.56 220 LYS A CA 1
ATOM 1664 C C . LYS A 1 220 ? 15.676 0.029 -8.876 1.00 72.56 220 LYS A C 1
ATOM 1666 O O . LYS A 1 220 ? 16.676 -0.449 -8.346 1.00 72.56 220 LYS A O 1
ATOM 1671 N N . ILE A 1 221 ? 14.510 -0.624 -8.954 1.00 76.06 221 ILE A N 1
ATOM 1672 C CA . ILE A 1 221 ? 14.249 -1.948 -8.354 1.00 76.06 221 ILE A CA 1
ATOM 1673 C C . ILE A 1 221 ? 13.743 -2.924 -9.419 1.00 76.06 221 ILE A C 1
ATOM 1675 O O . ILE A 1 221 ? 12.918 -2.561 -10.257 1.00 76.06 221 ILE A O 1
ATOM 1679 N N . VAL A 1 222 ? 14.213 -4.171 -9.357 1.00 80.31 222 VAL A N 1
ATOM 1680 C CA . VAL A 1 222 ? 13.709 -5.292 -10.161 1.00 80.31 222 VAL A CA 1
ATOM 1681 C C . VAL A 1 222 ? 13.199 -6.391 -9.234 1.00 80.31 222 VAL A C 1
ATOM 1683 O O . VAL A 1 222 ? 13.873 -6.753 -8.270 1.00 80.31 222 VAL A O 1
ATOM 1686 N N . GLN A 1 223 ? 12.021 -6.934 -9.545 1.00 82.31 223 GLN A N 1
ATOM 1687 C CA . GLN A 1 223 ? 11.503 -8.150 -8.924 1.00 82.31 223 GLN A CA 1
ATOM 1688 C C . GLN A 1 223 ? 11.756 -9.343 -9.846 1.00 82.31 223 GLN A C 1
ATOM 1690 O O . GLN A 1 223 ? 11.291 -9.365 -10.987 1.00 82.31 223 GLN A O 1
ATOM 1695 N N . ILE A 1 224 ? 12.460 -10.352 -9.341 1.00 84.88 224 ILE A N 1
ATOM 1696 C CA . ILE A 1 224 ? 12.658 -11.629 -10.024 1.00 84.88 224 ILE A CA 1
ATOM 1697 C C . ILE A 1 224 ? 11.674 -12.631 -9.433 1.00 84.88 224 ILE A C 1
ATOM 1699 O O . ILE A 1 224 ? 11.750 -12.980 -8.256 1.00 84.88 224 ILE A O 1
ATOM 1703 N N . CYS A 1 225 ? 10.745 -13.104 -10.255 1.00 82.88 225 CYS A N 1
ATOM 1704 C CA . CYS A 1 225 ? 9.700 -14.025 -9.830 1.00 82.88 225 CYS A CA 1
ATOM 1705 C C . CYS A 1 225 ? 9.532 -15.191 -10.809 1.00 82.88 225 CYS A C 1
ATOM 1707 O O . CYS A 1 225 ? 9.974 -15.159 -11.958 1.00 82.88 225 CYS A O 1
ATOM 1709 N N . SER A 1 226 ? 8.900 -16.251 -10.315 1.00 80.50 226 SER A N 1
ATOM 1710 C CA . SER A 1 226 ? 8.420 -17.368 -11.123 1.00 80.50 226 SER A CA 1
ATOM 1711 C C . SER A 1 226 ? 7.207 -16.964 -11.970 1.00 80.50 226 SER A C 1
ATOM 1713 O O . SER A 1 226 ? 6.599 -15.917 -11.760 1.00 80.50 226 SER A O 1
ATOM 1715 N N . VAL A 1 227 ? 6.781 -17.845 -12.879 1.00 75.31 227 VAL A N 1
ATOM 1716 C CA . VAL A 1 227 ? 5.548 -17.666 -13.676 1.00 75.31 227 VAL A CA 1
ATOM 1717 C C . VAL A 1 227 ? 4.282 -17.488 -12.831 1.00 75.31 227 VAL A C 1
ATOM 1719 O O . VAL A 1 227 ? 3.302 -16.927 -13.304 1.00 75.31 227 VAL A O 1
ATOM 1722 N N . ASN A 1 228 ? 4.310 -17.937 -11.575 1.00 74.81 228 ASN A N 1
ATOM 1723 C CA . ASN A 1 228 ? 3.208 -17.781 -10.630 1.00 74.81 228 ASN A CA 1
ATOM 1724 C C . ASN A 1 228 ? 3.298 -16.468 -9.834 1.00 74.81 228 ASN A C 1
ATOM 1726 O O . ASN A 1 228 ? 2.560 -16.299 -8.865 1.00 74.81 228 ASN A O 1
ATOM 1730 N N . GLU A 1 229 ? 4.220 -15.568 -10.202 1.00 69.81 229 GLU A N 1
ATOM 1731 C CA . GLU A 1 229 ? 4.513 -14.288 -9.534 1.00 69.81 229 GLU A CA 1
ATOM 1732 C C . GLU A 1 229 ? 5.008 -14.436 -8.083 1.00 69.81 229 GLU A C 1
ATOM 1734 O O . GLU A 1 229 ? 5.140 -13.449 -7.367 1.00 69.81 229 GLU A O 1
ATOM 1739 N N . GLY A 1 230 ? 5.299 -15.666 -7.650 1.00 74.00 230 GLY A N 1
ATOM 1740 C CA . GLY A 1 230 ? 5.974 -15.962 -6.388 1.00 74.00 230 GLY A CA 1
ATOM 1741 C C . GLY A 1 230 ? 7.499 -15.965 -6.535 1.00 74.00 230 GLY A C 1
ATOM 1742 O O . GLY A 1 230 ? 8.008 -15.956 -7.664 1.00 74.00 230 GLY A O 1
ATOM 1743 N N . PRO A 1 231 ? 8.236 -16.041 -5.418 1.00 79.75 231 PRO A N 1
ATOM 1744 C CA . PRO A 1 231 ? 9.688 -15.983 -5.402 1.00 79.75 231 PRO A CA 1
ATOM 1745 C C . PRO A 1 231 ? 10.253 -17.166 -6.182 1.00 79.75 231 PRO A C 1
ATOM 1747 O O . PRO A 1 231 ? 9.696 -18.269 -6.190 1.00 79.75 231 PRO A O 1
ATOM 1750 N N . LEU A 1 232 ? 11.355 -16.924 -6.881 1.00 83.81 232 LEU A N 1
ATOM 1751 C CA . LEU A 1 232 ? 12.010 -17.974 -7.640 1.00 83.81 232 LEU A CA 1
ATOM 1752 C C . LEU A 1 232 ? 12.710 -18.936 -6.658 1.00 83.81 232 LEU A C 1
ATOM 1754 O O . LEU A 1 232 ? 13.475 -18.472 -5.811 1.00 83.81 232 LEU A O 1
ATOM 1758 N N . PRO A 1 233 ? 12.490 -20.264 -6.742 1.00 83.94 233 PRO A N 1
ATOM 1759 C CA . PRO A 1 233 ? 13.229 -21.227 -5.931 1.00 83.94 233 PRO A CA 1
ATOM 1760 C C . PRO A 1 233 ? 14.740 -21.026 -6.072 1.00 83.94 233 PRO A C 1
ATOM 1762 O O . PRO A 1 233 ? 15.223 -20.779 -7.178 1.00 83.94 233 PRO A O 1
ATOM 1765 N N . ALA A 1 234 ? 15.498 -21.195 -4.984 1.00 83.44 234 ALA A N 1
ATOM 1766 C CA . ALA A 1 234 ? 16.942 -20.933 -4.967 1.00 83.44 234 ALA A CA 1
ATOM 1767 C C . ALA A 1 234 ? 17.710 -21.684 -6.074 1.00 83.44 234 ALA A C 1
ATOM 1769 O O . ALA A 1 234 ? 18.628 -21.139 -6.680 1.00 83.44 234 ALA A O 1
ATOM 1770 N N . SER A 1 235 ? 17.290 -22.909 -6.403 1.00 82.56 235 SER A N 1
ATOM 1771 C CA . SER A 1 235 ? 17.871 -23.701 -7.495 1.00 82.56 235 SER A CA 1
ATOM 1772 C C . SER A 1 235 ? 17.697 -23.062 -8.874 1.00 82.56 235 SER A C 1
ATOM 1774 O O . SER A 1 235 ? 18.580 -23.194 -9.714 1.00 82.56 235 SER A O 1
ATOM 1776 N N . LEU A 1 236 ? 16.582 -22.369 -9.111 1.00 83.62 236 LEU A N 1
ATOM 1777 C CA . LEU A 1 236 ? 16.315 -21.642 -10.350 1.00 83.62 236 LEU A CA 1
ATOM 1778 C C . LEU A 1 236 ? 16.943 -20.246 -10.329 1.00 83.62 236 LEU A C 1
ATOM 1780 O O . LEU A 1 236 ? 17.423 -19.791 -11.362 1.00 83.62 236 LEU A O 1
ATOM 1784 N N . LEU A 1 237 ? 17.002 -19.592 -9.167 1.00 85.75 237 LEU A N 1
ATOM 1785 C CA . LEU A 1 237 ? 17.689 -18.310 -9.004 1.00 85.75 237 LEU A CA 1
ATOM 1786 C C . LEU A 1 237 ? 19.192 -18.430 -9.280 1.00 85.75 237 LEU A C 1
ATOM 1788 O O . LEU A 1 237 ? 19.749 -17.591 -9.980 1.00 85.75 237 LEU A O 1
ATOM 1792 N N . ASN A 1 238 ? 19.818 -19.526 -8.845 1.00 85.44 238 ASN A N 1
ATOM 1793 C CA . ASN A 1 238 ? 21.217 -19.845 -9.152 1.00 85.44 238 ASN A CA 1
ATOM 1794 C C . ASN A 1 238 ? 21.482 -20.076 -10.650 1.00 85.44 238 ASN A C 1
ATOM 1796 O O . ASN A 1 238 ? 22.639 -20.160 -11.055 1.00 85.44 238 ASN A O 1
ATOM 1800 N N . ARG A 1 239 ? 20.432 -20.180 -11.479 1.00 83.00 239 ARG A N 1
ATOM 1801 C CA . ARG A 1 239 ? 20.556 -20.229 -12.943 1.00 83.00 239 ARG A CA 1
ATOM 1802 C C . ARG A 1 239 ? 20.589 -18.847 -13.588 1.00 83.00 239 ARG A C 1
ATOM 1804 O O . ARG A 1 239 ? 20.637 -18.757 -14.814 1.00 83.00 239 ARG A O 1
ATOM 1811 N N . LEU A 1 240 ? 20.523 -17.777 -12.801 1.00 86.06 240 LEU A N 1
ATOM 1812 C CA . LEU A 1 240 ? 20.637 -16.407 -13.279 1.00 86.06 240 LEU A CA 1
ATOM 1813 C C . LEU A 1 240 ? 22.016 -15.852 -12.935 1.00 86.06 240 LEU A C 1
ATOM 1815 O O . LEU A 1 240 ? 22.505 -15.991 -11.818 1.00 86.06 240 LEU A O 1
ATOM 1819 N N . ASN A 1 241 ? 22.626 -15.182 -13.903 1.00 85.31 241 ASN A N 1
ATOM 1820 C CA . ASN A 1 241 ? 23.743 -14.288 -13.672 1.00 85.31 241 ASN A CA 1
ATOM 1821 C C . ASN A 1 241 ? 23.181 -12.873 -13.498 1.00 85.31 241 ASN A C 1
ATOM 1823 O O . ASN A 1 241 ? 22.576 -12.317 -14.420 1.00 85.31 241 ASN A O 1
ATOM 1827 N N . LEU A 1 242 ? 23.344 -12.333 -12.292 1.00 87.06 242 LEU A N 1
ATOM 1828 C CA . LEU A 1 242 ? 22.836 -11.030 -11.880 1.00 87.06 242 LEU A CA 1
ATOM 1829 C C . LEU A 1 242 ? 24.022 -10.075 -11.721 1.00 87.06 242 LEU A C 1
ATOM 1831 O O . LEU A 1 242 ? 24.744 -10.137 -10.727 1.00 87.06 242 LEU A O 1
ATOM 1835 N N . SER A 1 243 ? 24.244 -9.193 -12.694 1.00 84.81 243 SER A N 1
ATOM 1836 C CA . SER A 1 243 ? 25.310 -8.188 -12.625 1.00 84.81 243 SER A CA 1
ATOM 1837 C C . SER A 1 243 ? 24.738 -6.815 -12.282 1.00 84.81 243 SER A C 1
ATOM 1839 O O . SER A 1 243 ? 23.668 -6.441 -12.760 1.00 84.81 243 SER A O 1
ATOM 1841 N N . ASN A 1 244 ? 25.442 -6.057 -11.429 1.00 82.50 244 ASN A N 1
ATOM 1842 C CA . ASN A 1 244 ? 24.974 -4.767 -10.896 1.00 82.50 244 ASN A CA 1
ATOM 1843 C C . ASN A 1 244 ? 23.543 -4.829 -10.327 1.00 82.50 244 ASN A C 1
ATOM 1845 O O . ASN A 1 244 ? 22.770 -3.881 -10.455 1.00 82.50 244 ASN A O 1
ATOM 1849 N N . LEU A 1 245 ? 23.203 -5.955 -9.701 1.00 86.62 245 LEU A N 1
ATOM 1850 C CA . LEU A 1 245 ? 21.966 -6.165 -8.965 1.00 86.62 245 LEU A CA 1
ATOM 1851 C C . LEU A 1 245 ? 22.331 -6.617 -7.556 1.00 86.62 245 LEU A C 1
ATOM 1853 O O . LEU A 1 245 ? 23.096 -7.564 -7.385 1.00 86.62 245 LEU A O 1
ATOM 1857 N N . SER A 1 246 ? 21.811 -5.936 -6.543 1.00 88.00 246 SER A N 1
ATOM 1858 C CA . SER A 1 246 ? 22.042 -6.286 -5.142 1.00 88.00 246 SER A CA 1
ATOM 1859 C C . SER A 1 246 ? 20.717 -6.622 -4.487 1.00 88.00 246 SER A C 1
ATOM 1861 O O . SER A 1 246 ? 19.773 -5.842 -4.551 1.00 88.00 246 SER A O 1
ATOM 1863 N N . GLN A 1 247 ? 20.628 -7.803 -3.884 1.00 86.44 247 GLN A N 1
ATOM 1864 C CA . GLN A 1 247 ? 19.402 -8.237 -3.226 1.00 86.44 247 GLN A CA 1
ATOM 1865 C C . GLN A 1 247 ? 19.055 -7.280 -2.080 1.00 86.44 247 GLN A C 1
ATOM 1867 O O . GLN A 1 247 ? 19.920 -6.919 -1.278 1.00 86.44 247 GLN A O 1
ATOM 1872 N N . ILE A 1 248 ? 17.792 -6.865 -2.003 1.00 81.56 248 ILE A N 1
ATOM 1873 C CA . ILE A 1 248 ? 17.306 -6.062 -0.881 1.00 81.56 248 ILE A CA 1
ATOM 1874 C C . ILE A 1 248 ? 17.269 -6.955 0.357 1.00 81.56 248 ILE A C 1
ATOM 1876 O O . ILE A 1 248 ? 16.683 -8.037 0.332 1.00 81.56 248 ILE A O 1
ATOM 1880 N N . SER A 1 249 ? 17.890 -6.503 1.448 1.00 76.19 249 SER A N 1
ATOM 1881 C CA . SER A 1 249 ? 17.920 -7.260 2.703 1.00 76.19 249 SER A CA 1
ATOM 1882 C C . SER A 1 249 ? 16.507 -7.625 3.167 1.00 76.19 249 SER A C 1
ATOM 1884 O O . SER A 1 249 ? 15.619 -6.772 3.203 1.00 76.19 249 SER A O 1
ATOM 1886 N N . GLY A 1 250 ? 16.305 -8.898 3.509 1.00 68.12 250 GLY A N 1
ATOM 1887 C CA . GLY A 1 250 ? 15.009 -9.438 3.923 1.00 68.12 250 GLY A CA 1
ATOM 1888 C C . GLY A 1 250 ? 14.046 -9.779 2.781 1.00 68.12 250 GLY A C 1
ATOM 1889 O O . GLY A 1 250 ? 13.012 -10.374 3.059 1.00 68.12 250 GLY A O 1
ATOM 1890 N N . SER A 1 251 ? 14.372 -9.469 1.521 1.00 73.12 251 SER A N 1
ATOM 1891 C CA . SER A 1 251 ? 13.553 -9.843 0.363 1.00 73.12 251 SER A CA 1
ATOM 1892 C C . SER A 1 251 ? 14.115 -11.062 -0.358 1.00 73.12 251 SER A C 1
ATOM 1894 O O . SER A 1 251 ? 15.305 -11.115 -0.658 1.00 73.12 251 SER A O 1
ATOM 1896 N N . GLY A 1 252 ? 13.259 -12.025 -0.707 1.00 74.75 252 GLY A N 1
ATOM 1897 C CA . GLY A 1 252 ? 13.632 -13.188 -1.525 1.00 74.75 252 GLY A CA 1
ATOM 1898 C C . GLY A 1 252 ? 13.591 -12.951 -3.040 1.00 74.75 252 GLY A C 1
ATOM 1899 O O . GLY A 1 252 ? 13.992 -13.830 -3.798 1.00 74.75 252 GLY A O 1
ATOM 1900 N N . ALA A 1 253 ? 13.082 -11.800 -3.489 1.00 81.75 253 ALA A N 1
ATOM 1901 C CA . ALA A 1 253 ? 12.772 -11.560 -4.901 1.00 81.75 253 ALA A CA 1
ATOM 1902 C C . ALA A 1 253 ? 13.142 -10.156 -5.406 1.00 81.75 253 ALA A C 1
ATOM 1904 O O . ALA A 1 253 ? 13.183 -9.954 -6.619 1.00 81.75 253 ALA A O 1
ATOM 1905 N N . LEU A 1 254 ? 13.398 -9.185 -4.521 1.00 83.12 254 LEU A N 1
ATOM 1906 C CA . LEU A 1 254 ? 13.676 -7.798 -4.904 1.00 83.12 254 LEU A CA 1
ATOM 1907 C C . LEU A 1 254 ? 15.173 -7.485 -4.920 1.00 83.12 254 LEU A C 1
ATOM 1909 O O . LEU A 1 254 ? 15.919 -7.841 -4.006 1.00 83.12 254 LEU A O 1
ATOM 1913 N N . TYR A 1 255 ? 15.587 -6.736 -5.940 1.00 84.69 255 TYR A N 1
ATOM 1914 C CA . TYR A 1 255 ? 16.967 -6.319 -6.159 1.00 84.69 255 TYR A CA 1
ATOM 1915 C C . TYR A 1 255 ? 17.036 -4.817 -6.423 1.00 84.69 255 TYR A C 1
ATOM 1917 O O . TYR A 1 255 ? 16.292 -4.303 -7.260 1.00 84.69 255 TYR A O 1
ATOM 1925 N N . THR A 1 256 ? 17.950 -4.116 -5.750 1.00 84.56 256 THR A N 1
ATOM 1926 C CA . THR A 1 256 ? 18.374 -2.778 -6.169 1.00 84.56 256 THR A CA 1
ATOM 1927 C C . THR A 1 256 ? 19.280 -2.884 -7.382 1.00 84.56 256 THR A C 1
ATOM 1929 O O . THR A 1 256 ? 20.008 -3.861 -7.569 1.00 84.56 256 THR A O 1
ATOM 1932 N N . VAL A 1 257 ? 19.234 -1.856 -8.214 1.00 80.44 257 VAL A N 1
ATOM 1933 C CA . VAL A 1 257 ? 19.934 -1.828 -9.488 1.00 80.44 257 VAL A CA 1
ATOM 1934 C C . VAL A 1 257 ? 21.045 -0.780 -9.471 1.00 80.44 257 VAL A C 1
ATOM 1936 O O . VAL A 1 257 ? 20.813 0.382 -9.142 1.00 80.44 257 VAL A O 1
ATOM 1939 N N . GLY A 1 258 ? 22.247 -1.203 -9.859 1.00 77.06 258 GLY A N 1
ATOM 1940 C CA . GLY A 1 258 ? 23.423 -0.358 -10.048 1.00 77.06 258 GLY A CA 1
ATOM 1941 C C . GLY A 1 258 ? 23.485 0.311 -11.428 1.00 77.06 258 GLY A C 1
ATOM 1942 O O . GLY A 1 258 ? 22.490 0.427 -12.139 1.00 77.06 258 GLY A O 1
ATOM 1943 N N . ALA A 1 259 ? 24.678 0.765 -11.822 1.00 75.12 259 ALA A N 1
ATOM 1944 C CA . ALA A 1 259 ? 24.863 1.606 -13.011 1.00 75.12 259 ALA A CA 1
ATOM 1945 C C . ALA A 1 259 ? 24.694 0.868 -14.356 1.00 75.12 259 ALA A C 1
ATOM 1947 O O . ALA A 1 259 ? 24.283 1.474 -15.341 1.00 75.12 259 ALA A O 1
ATOM 1948 N N . ALA A 1 260 ? 25.002 -0.430 -14.404 1.00 75.75 260 ALA A N 1
ATOM 1949 C CA . ALA A 1 260 ? 24.930 -1.245 -15.618 1.00 75.75 260 ALA A CA 1
ATOM 1950 C C . ALA A 1 260 ? 24.315 -2.624 -15.316 1.00 75.75 260 ALA A C 1
ATOM 1952 O O . ALA A 1 260 ? 25.036 -3.627 -15.337 1.00 75.75 260 ALA A O 1
ATOM 1953 N N . PRO A 1 261 ? 23.016 -2.689 -14.956 1.00 77.69 261 PRO A N 1
ATOM 1954 C CA . PRO A 1 261 ? 22.352 -3.956 -14.669 1.00 77.69 261 PRO A CA 1
ATOM 1955 C C . PRO A 1 261 ? 22.378 -4.876 -15.879 1.00 77.69 261 PRO A C 1
ATOM 1957 O O . PRO A 1 261 ? 22.094 -4.436 -16.995 1.00 77.69 261 PRO A O 1
ATOM 1960 N N . ALA A 1 262 ? 22.623 -6.158 -15.635 1.00 77.19 262 ALA A N 1
ATOM 1961 C CA . ALA A 1 262 ? 22.259 -7.196 -16.580 1.00 77.19 262 ALA A CA 1
ATOM 1962 C C . ALA A 1 262 ? 21.719 -8.428 -15.858 1.00 77.19 262 ALA A C 1
ATOM 1964 O O . ALA A 1 262 ? 22.200 -8.824 -14.795 1.00 77.19 262 ALA A O 1
ATOM 1965 N N . ILE A 1 263 ? 20.716 -9.040 -16.482 1.00 80.81 263 ILE A N 1
ATOM 1966 C CA . ILE A 1 263 ? 20.218 -10.365 -16.126 1.00 80.81 263 ILE A CA 1
ATOM 1967 C C . ILE A 1 263 ? 20.455 -11.252 -17.334 1.00 80.81 263 ILE A C 1
ATOM 1969 O O . ILE A 1 263 ? 19.958 -10.955 -18.420 1.00 80.81 263 ILE A O 1
ATOM 1973 N N . SER A 1 264 ? 21.193 -12.334 -17.139 1.00 79.06 264 SER A N 1
ATOM 1974 C CA . SER A 1 264 ? 21.351 -13.389 -18.135 1.00 79.06 264 SER A CA 1
ATOM 1975 C C . SER A 1 264 ? 21.230 -14.756 -17.477 1.00 79.06 264 SER A C 1
ATOM 1977 O O . SER A 1 264 ? 21.167 -14.875 -16.254 1.00 79.06 264 SER A O 1
ATOM 1979 N N . MET A 1 265 ? 21.134 -15.806 -18.283 1.00 80.81 265 MET A N 1
ATOM 1980 C CA . MET A 1 265 ? 21.085 -17.174 -17.774 1.00 80.81 265 MET A CA 1
ATOM 1981 C C . MET A 1 265 ? 22.496 -17.751 -17.681 1.00 80.81 265 MET A C 1
ATOM 1983 O O . MET A 1 265 ? 23.337 -17.504 -18.546 1.00 80.81 265 MET A O 1
ATOM 1987 N N . THR A 1 266 ? 22.752 -18.555 -16.654 1.00 80.56 266 THR A N 1
ATOM 1988 C CA . THR A 1 266 ? 23.953 -19.385 -16.590 1.00 80.56 266 THR A CA 1
ATOM 1989 C C . THR A 1 266 ? 23.843 -20.540 -17.590 1.00 80.56 266 THR A C 1
ATOM 1991 O O . THR A 1 266 ? 22.733 -20.922 -17.982 1.00 80.56 266 THR A O 1
ATOM 1994 N N . PRO A 1 267 ? 24.970 -21.166 -17.969 1.00 77.50 267 PRO A N 1
ATOM 1995 C CA . PRO A 1 267 ? 24.940 -22.440 -18.676 1.00 77.50 267 PRO A CA 1
ATOM 1996 C C . PRO A 1 267 ? 24.054 -23.464 -17.952 1.00 77.50 267 PRO A C 1
ATOM 1998 O O . PRO A 1 267 ? 24.000 -23.493 -16.718 1.00 77.50 267 PRO A O 1
ATOM 2001 N N . ALA A 1 268 ? 23.343 -24.289 -18.722 1.00 72.62 268 ALA A N 1
ATOM 2002 C CA . ALA A 1 268 ? 22.515 -25.349 -18.165 1.00 72.62 268 ALA A CA 1
ATOM 2003 C C . ALA A 1 268 ? 23.397 -26.412 -17.473 1.00 72.62 268 ALA A C 1
ATOM 2005 O O . ALA A 1 268 ? 24.429 -26.794 -18.035 1.00 72.62 268 ALA A O 1
ATOM 2006 N N . PRO A 1 269 ? 23.024 -26.894 -16.273 1.00 75.38 269 PRO A N 1
ATOM 2007 C CA . PRO A 1 269 ? 23.708 -28.022 -15.645 1.00 75.38 269 PRO A CA 1
ATOM 2008 C C . PRO A 1 269 ? 23.502 -29.303 -16.469 1.00 75.38 269 PRO A C 1
ATOM 2010 O O . PRO A 1 269 ? 22.559 -29.399 -17.248 1.00 75.38 269 PRO A O 1
ATOM 2013 N N . SER A 1 270 ? 24.367 -30.304 -16.294 1.00 77.75 270 SER A N 1
ATOM 2014 C CA . SER A 1 270 ? 24.228 -31.613 -16.947 1.00 77.75 270 SER A CA 1
ATOM 2015 C C . SER A 1 270 ? 24.092 -32.717 -15.890 1.00 77.75 270 SER A C 1
ATOM 2017 O O . SER A 1 270 ? 25.030 -32.890 -15.107 1.00 77.75 270 SER A O 1
ATOM 2019 N N . PRO A 1 271 ? 22.969 -33.465 -15.837 1.00 78.31 271 PRO A N 1
ATOM 2020 C CA . PRO A 1 271 ? 21.751 -33.307 -16.645 1.00 78.31 271 PRO A CA 1
ATOM 2021 C C . PRO A 1 271 ? 20.897 -32.094 -16.219 1.00 78.31 271 PRO A C 1
ATOM 2023 O O . PRO A 1 271 ? 20.816 -31.770 -15.032 1.00 78.31 271 PRO A O 1
ATOM 2026 N N . ASP A 1 272 ? 20.224 -31.448 -17.178 1.00 74.44 272 ASP A N 1
ATOM 2027 C CA . ASP A 1 272 ? 19.251 -30.382 -16.899 1.00 74.44 272 ASP A CA 1
ATOM 2028 C C . ASP A 1 272 ? 17.853 -30.986 -16.756 1.00 74.44 272 ASP A C 1
ATOM 2030 O O . ASP A 1 272 ? 17.222 -31.370 -17.739 1.00 74.44 272 ASP A O 1
ATOM 2034 N N . ASN A 1 273 ? 17.371 -31.070 -15.519 1.00 77.31 273 ASN A N 1
ATOM 2035 C CA . ASN A 1 273 ? 16.038 -31.590 -15.211 1.00 77.31 273 ASN A CA 1
ATOM 2036 C C . ASN A 1 273 ? 14.990 -30.478 -15.035 1.00 77.31 273 ASN A C 1
ATOM 2038 O O . ASN A 1 273 ? 13.859 -30.763 -14.640 1.00 77.31 273 ASN A O 1
ATOM 2042 N N . ALA A 1 274 ? 15.348 -29.211 -15.261 1.00 72.62 274 ALA A N 1
ATOM 2043 C CA . ALA A 1 274 ? 14.429 -28.092 -15.096 1.00 72.62 274 ALA A CA 1
ATOM 2044 C C . ALA A 1 274 ? 13.783 -27.673 -16.434 1.00 72.62 274 ALA A C 1
ATOM 2046 O O . ALA A 1 274 ? 14.331 -27.939 -17.505 1.00 72.62 274 ALA A O 1
ATOM 2047 N N . PRO A 1 275 ? 12.603 -27.021 -16.397 1.00 72.94 275 PRO A N 1
ATOM 2048 C CA . PRO A 1 275 ? 11.936 -26.538 -17.604 1.00 72.94 275 PRO A CA 1
ATOM 2049 C C . PRO A 1 275 ? 12.818 -25.589 -18.426 1.00 72.94 275 PRO A C 1
ATOM 2051 O O . PRO A 1 275 ? 13.662 -24.886 -17.868 1.00 72.94 275 PRO A O 1
ATOM 2054 N N . VAL A 1 276 ? 12.572 -25.523 -19.742 1.00 73.50 276 VAL A N 1
ATOM 2055 C CA . VAL A 1 276 ? 13.308 -24.641 -20.667 1.00 73.50 276 VAL A CA 1
ATOM 2056 C C . VAL A 1 276 ? 13.306 -23.205 -20.131 1.00 73.50 276 VAL A C 1
ATOM 2058 O O . VAL A 1 276 ? 12.226 -22.619 -19.985 1.00 73.50 276 VAL A O 1
ATOM 2061 N N . PRO A 1 277 ? 14.480 -22.613 -19.856 1.00 70.62 277 PRO A N 1
ATOM 2062 C CA . PRO A 1 277 ? 14.529 -21.320 -19.207 1.00 70.62 277 PRO A CA 1
ATOM 2063 C C . PRO A 1 277 ? 14.153 -20.224 -20.212 1.00 70.62 277 PRO A C 1
ATOM 2065 O O . PRO A 1 277 ? 14.697 -20.131 -21.314 1.00 70.62 277 PRO A O 1
ATOM 2068 N N . ARG A 1 278 ? 13.184 -19.392 -19.825 1.00 72.56 278 ARG A N 1
ATOM 2069 C CA . ARG A 1 278 ? 12.746 -18.190 -20.545 1.00 72.56 278 ARG A CA 1
ATOM 2070 C C . ARG A 1 278 ? 12.687 -17.036 -19.555 1.00 72.56 278 ARG A C 1
ATOM 2072 O O . ARG A 1 278 ? 12.261 -17.228 -18.421 1.00 72.56 278 ARG A O 1
ATOM 2079 N N . LEU A 1 279 ? 13.089 -15.850 -19.994 1.00 73.06 279 LEU A N 1
ATOM 2080 C CA . LEU A 1 279 ? 12.949 -14.613 -19.228 1.00 73.06 279 LEU A CA 1
ATOM 2081 C C . LEU A 1 279 ? 12.106 -13.627 -20.033 1.00 73.06 279 LEU A C 1
ATOM 2083 O O . LEU A 1 279 ? 12.234 -13.568 -21.257 1.00 73.06 279 LEU A O 1
ATOM 2087 N N . ALA A 1 280 ? 11.273 -12.860 -19.337 1.00 71.06 280 ALA A N 1
ATOM 2088 C CA . ALA A 1 280 ? 10.542 -11.730 -19.892 1.00 71.06 280 ALA A CA 1
ATOM 2089 C C . ALA A 1 280 ? 10.578 -10.554 -18.917 1.00 71.06 280 ALA A C 1
ATOM 2091 O O . ALA A 1 280 ? 10.519 -10.749 -17.702 1.00 71.06 280 ALA A O 1
ATOM 2092 N N . ALA A 1 281 ? 10.645 -9.339 -19.456 1.00 73.62 281 ALA A N 1
ATOM 2093 C CA . ALA A 1 281 ? 10.438 -8.121 -18.685 1.00 73.62 281 ALA A CA 1
ATOM 2094 C C . ALA A 1 281 ? 8.941 -7.787 -18.678 1.00 73.62 281 ALA A C 1
ATOM 2096 O O . ALA A 1 281 ? 8.346 -7.553 -19.730 1.00 73.62 281 ALA A O 1
ATOM 2097 N N . LEU A 1 282 ? 8.314 -7.777 -17.503 1.00 71.06 282 LEU A N 1
ATOM 2098 C CA . LEU A 1 282 ? 6.927 -7.337 -17.338 1.00 71.06 282 LEU A CA 1
ATOM 2099 C C . LEU A 1 282 ? 6.889 -5.848 -16.939 1.00 71.06 282 LEU A C 1
ATOM 2101 O O . LEU A 1 282 ? 7.777 -5.398 -16.215 1.00 71.06 282 LEU A O 1
ATOM 2105 N N . PRO A 1 283 ? 5.893 -5.067 -17.407 1.00 60.81 283 PRO A N 1
ATOM 2106 C CA . PRO A 1 283 ? 4.677 -5.510 -18.103 1.00 60.81 283 PRO A CA 1
ATOM 2107 C C . PRO A 1 283 ? 4.825 -5.737 -19.620 1.00 60.81 283 PRO A C 1
ATOM 2109 O O . PRO A 1 283 ? 3.860 -6.148 -20.252 1.00 60.81 283 PRO A O 1
ATOM 2112 N N . LEU A 1 284 ? 5.999 -5.488 -20.211 1.00 62.69 284 LEU A N 1
ATOM 2113 C CA . LEU A 1 284 ? 6.192 -5.473 -21.670 1.00 62.69 284 LEU A CA 1
ATOM 2114 C C . LEU A 1 284 ? 6.074 -6.854 -22.340 1.00 62.69 284 LEU A C 1
ATOM 2116 O O . LEU A 1 284 ? 5.778 -6.931 -23.526 1.00 62.69 284 LEU A O 1
ATOM 2120 N N . GLY A 1 285 ? 6.288 -7.946 -21.601 1.00 60.03 285 GLY A N 1
ATOM 2121 C CA . GLY A 1 285 ? 6.017 -9.314 -22.060 1.00 60.03 285 GLY A CA 1
ATOM 2122 C C . GLY A 1 285 ? 6.983 -9.855 -23.122 1.00 60.03 285 GLY A C 1
ATOM 2123 O O . GLY A 1 285 ? 6.748 -10.935 -23.660 1.00 60.03 285 GLY A O 1
ATOM 2124 N N . ASN A 1 286 ? 8.075 -9.146 -23.421 1.00 63.84 286 ASN A N 1
ATOM 2125 C CA . ASN A 1 286 ? 9.049 -9.572 -24.425 1.00 63.84 286 ASN A CA 1
ATOM 2126 C C . ASN A 1 286 ? 9.893 -10.742 -23.898 1.00 63.84 286 ASN A C 1
ATOM 2128 O O . ASN A 1 286 ? 10.755 -10.557 -23.037 1.00 63.84 286 ASN A O 1
ATOM 2132 N N . TYR A 1 287 ? 9.643 -11.949 -24.416 1.00 62.59 287 TYR A N 1
ATOM 2133 C CA . TYR A 1 287 ? 10.424 -13.148 -24.103 1.00 62.59 287 TYR A CA 1
ATOM 2134 C C . TYR A 1 287 ? 11.689 -13.226 -24.963 1.00 62.59 287 TYR A C 1
ATOM 2136 O O . TYR A 1 287 ? 11.610 -13.116 -26.185 1.00 62.59 287 TYR A O 1
ATOM 2144 N N . ALA A 1 288 ? 12.835 -13.508 -24.339 1.00 60.34 288 ALA A N 1
ATOM 2145 C CA . ALA A 1 288 ? 14.099 -13.733 -25.042 1.00 60.34 288 ALA A CA 1
ATOM 2146 C C . ALA A 1 288 ? 14.599 -15.189 -24.887 1.00 60.34 288 ALA A C 1
ATOM 2148 O O . ALA A 1 288 ? 14.500 -15.755 -23.791 1.00 60.34 288 ALA A O 1
ATOM 2149 N N . PRO A 1 289 ? 15.139 -15.814 -25.955 1.00 61.50 289 PRO A N 1
ATOM 2150 C CA . PRO A 1 289 ? 15.787 -17.123 -25.877 1.00 61.50 289 PRO A CA 1
ATOM 2151 C C . PRO A 1 289 ? 17.161 -17.030 -25.195 1.00 61.50 289 PRO A C 1
ATOM 2153 O O . PRO A 1 289 ? 17.825 -16.003 -25.277 1.00 61.50 289 PRO A O 1
ATOM 2156 N N . VAL A 1 290 ? 17.610 -18.126 -24.570 1.00 59.44 290 VAL A N 1
ATOM 2157 C CA . VAL A 1 290 ? 18.827 -18.215 -23.727 1.00 59.44 290 VAL A CA 1
ATOM 2158 C C . VAL A 1 290 ? 20.054 -17.513 -24.324 1.00 59.44 290 VAL A C 1
ATOM 2160 O O . VAL A 1 290 ? 20.713 -16.742 -23.634 1.00 59.44 290 VAL A O 1
ATOM 2163 N N . ALA A 1 291 ? 20.346 -17.746 -25.608 1.00 58.16 291 ALA A N 1
ATOM 2164 C CA . ALA A 1 291 ? 21.547 -17.238 -26.278 1.00 58.16 291 ALA A CA 1
ATOM 2165 C C . ALA A 1 291 ? 21.581 -15.706 -26.447 1.00 58.16 291 ALA A C 1
ATOM 2167 O O . ALA A 1 291 ? 22.644 -15.140 -26.678 1.00 58.16 291 ALA A O 1
ATOM 2168 N N . THR A 1 292 ? 20.432 -15.039 -26.332 1.00 57.62 292 THR A N 1
ATOM 2169 C CA . THR A 1 292 ? 20.288 -13.581 -26.461 1.00 57.62 292 THR A CA 1
ATOM 2170 C C . THR A 1 292 ? 19.479 -12.996 -25.302 1.00 57.62 292 THR A C 1
ATOM 2172 O O . THR A 1 292 ? 18.944 -11.894 -25.417 1.00 57.62 292 THR A O 1
ATOM 2175 N N . ALA A 1 293 ? 19.321 -13.744 -24.202 1.00 56.25 293 ALA A N 1
ATOM 2176 C CA . ALA A 1 293 ? 18.517 -13.342 -23.057 1.00 56.25 293 ALA A CA 1
ATOM 2177 C C . ALA A 1 293 ? 19.255 -12.271 -22.252 1.00 56.25 293 ALA A C 1
ATOM 2179 O O . ALA A 1 293 ? 19.879 -12.549 -21.232 1.00 56.25 293 ALA A O 1
ATOM 2180 N N . THR A 1 294 ? 19.145 -11.035 -22.725 1.00 61.72 294 THR A N 1
ATOM 2181 C CA . THR A 1 294 ? 19.461 -9.821 -21.977 1.00 61.72 294 THR A CA 1
ATOM 2182 C C . THR A 1 294 ? 18.201 -8.953 -21.902 1.00 61.72 294 THR A C 1
ATOM 2184 O O . THR A 1 294 ? 18.165 -7.875 -22.494 1.00 61.72 294 THR A O 1
ATOM 2187 N N . PRO A 1 295 ? 17.126 -9.415 -21.224 1.00 55.97 295 PRO A N 1
ATOM 2188 C CA . PRO A 1 295 ? 15.877 -8.653 -21.105 1.00 55.97 295 PRO A CA 1
ATOM 2189 C C . PRO A 1 295 ? 16.078 -7.301 -20.402 1.00 55.97 295 PRO A C 1
ATOM 2191 O O . PRO A 1 295 ? 15.244 -6.414 -20.524 1.00 55.97 295 PRO A O 1
ATOM 2194 N N . PHE A 1 296 ? 17.199 -7.147 -19.691 1.00 60.00 296 PHE A N 1
ATOM 2195 C CA . PHE A 1 296 ? 17.665 -5.905 -19.095 1.00 60.00 296 PHE A CA 1
ATOM 2196 C C . PHE A 1 296 ? 19.091 -5.653 -19.593 1.00 60.00 296 PHE A C 1
ATOM 2198 O O . PHE A 1 296 ? 20.044 -6.177 -19.021 1.00 60.00 296 PHE A O 1
ATOM 2205 N N . ALA A 1 297 ? 19.246 -4.910 -20.687 1.00 49.12 297 ALA A N 1
ATOM 2206 C CA . ALA A 1 297 ? 20.538 -4.401 -21.135 1.00 49.12 297 ALA A CA 1
ATOM 2207 C C . ALA A 1 297 ? 2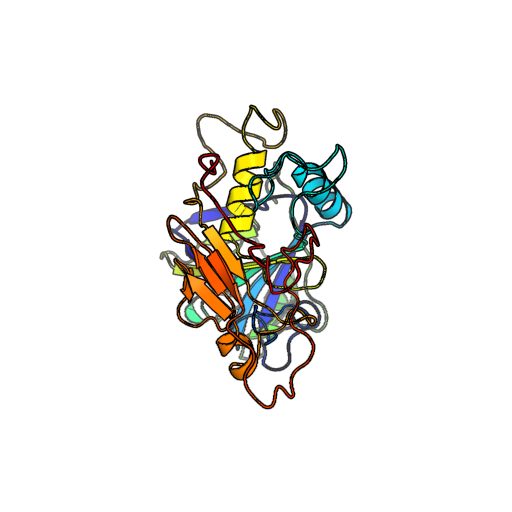0.434 -2.887 -21.294 1.00 49.12 297 ALA A C 1
ATOM 2209 O O . ALA A 1 297 ? 19.623 -2.400 -22.072 1.00 49.12 297 ALA A O 1
ATOM 2210 N N . GLY A 1 298 ? 21.273 -2.150 -20.568 1.00 47.41 298 GLY A N 1
ATOM 2211 C CA . GLY A 1 298 ? 21.445 -0.724 -20.820 1.00 47.41 298 GLY A CA 1
ATOM 2212 C C . GLY A 1 298 ? 20.319 0.146 -20.278 1.00 47.41 298 GLY A C 1
ATOM 2213 O O . GLY A 1 298 ? 19.644 0.849 -21.023 1.00 47.41 298 GLY A O 1
ATOM 2214 N N . TRP A 1 299 ? 20.233 0.257 -18.952 1.00 50.84 299 TRP A N 1
ATOM 2215 C CA . TRP A 1 299 ? 19.577 1.409 -18.321 1.00 50.84 299 TRP A CA 1
ATOM 2216 C C . TRP A 1 299 ? 20.422 2.690 -18.464 1.00 50.84 299 TRP A C 1
ATOM 2218 O O . TRP A 1 299 ? 20.637 3.437 -17.513 1.00 50.84 299 TRP A O 1
ATOM 2228 N N . THR A 1 300 ? 20.982 2.887 -19.654 1.00 43.84 300 THR A N 1
ATOM 2229 C CA . THR A 1 300 ? 21.982 3.892 -20.010 1.00 43.84 300 THR A CA 1
ATOM 2230 C C . THR A 1 300 ? 21.367 5.076 -20.753 1.00 43.84 300 THR A C 1
ATOM 2232 O O . THR A 1 300 ? 22.094 5.960 -21.194 1.00 43.84 300 THR A O 1
ATOM 2235 N N . GLY A 1 301 ? 20.040 5.133 -20.880 1.00 40.44 301 GLY A N 1
ATOM 2236 C CA . GLY A 1 301 ? 19.331 6.192 -21.588 1.00 40.44 301 GLY A CA 1
ATOM 2237 C C . GLY A 1 301 ? 18.219 6.788 -20.736 1.00 40.44 301 GLY A C 1
ATOM 2238 O O . GLY A 1 301 ? 17.325 6.069 -20.307 1.00 40.44 301 GLY A O 1
ATOM 2239 N N . ALA A 1 302 ? 18.292 8.106 -20.561 1.00 32.81 302 ALA A N 1
ATOM 2240 C CA . ALA A 1 302 ? 17.472 8.975 -19.725 1.00 32.81 302 ALA A CA 1
ATOM 2241 C C . ALA A 1 302 ? 17.772 8.880 -18.223 1.00 32.81 302 ALA A C 1
ATOM 2243 O O . ALA A 1 302 ? 17.631 7.841 -17.576 1.00 32.81 302 ALA A O 1
ATOM 2244 N N . ALA A 1 303 ? 18.148 10.031 -17.658 1.00 35.28 303 ALA A N 1
ATOM 2245 C CA . ALA A 1 303 ? 17.839 10.310 -16.270 1.00 35.28 303 ALA A CA 1
ATOM 2246 C C . ALA A 1 303 ? 16.368 9.931 -16.074 1.00 35.28 303 ALA A C 1
ATOM 2248 O O . ALA A 1 303 ? 15.485 10.491 -16.723 1.00 35.28 303 ALA A O 1
ATOM 2249 N N . PHE A 1 304 ? 16.130 8.910 -15.257 1.00 35.25 304 PHE A N 1
ATOM 2250 C CA . PHE A 1 304 ? 14.821 8.751 -14.658 1.00 35.25 304 PHE A CA 1
ATOM 2251 C C . PHE A 1 304 ? 14.613 10.058 -13.880 1.00 35.25 304 PHE A C 1
ATOM 2253 O O . PHE A 1 304 ? 15.498 10.375 -13.077 1.00 35.25 304 PHE A O 1
ATOM 2260 N N . PRO A 1 305 ? 13.589 10.869 -14.178 1.00 37.66 305 PRO A N 1
ATOM 2261 C CA . PRO A 1 305 ? 13.263 11.979 -13.297 1.00 37.66 305 PRO A CA 1
ATOM 2262 C C . PRO A 1 305 ? 12.979 11.464 -11.879 1.00 37.66 305 PRO A C 1
ATOM 2264 O O . PRO A 1 305 ? 12.481 10.315 -11.736 1.00 37.66 305 PRO A O 1
#

Sequence (305 aa):
MTLSLGVNTEWLAPAGCLRSFHYATPTRPKDLVNLRQEDGSAAFADDTLIVLLTLLPEVEMRLWALTQPIPSPDGTAAPAINTAARPRVRYLAMEVPAAQATSVDDIALLQEFGFTYPGTATSDADKAAYFGLTSNGTMGNAPEPAKELRRPGSNSAIVLKNRTGAPFQVKLWSFDYRGRALDPGAVANWWTFLAGPAIWSNLWVDNSATPLTTSVQAGKIVQICSVNEGPLPASLLNRLNLSNLSQISGSGALYTVGAAPAISMTPAPSPDNAPVPRLAALPLGNYAPVATATPFAGWTGAAFP

Secondary structure (DSSP, 8-state):
-EEEE-TTPEEEPSSSEEEEEEE--SS--TTTTT-B-TTSSBSS-TT-EEEEEEE-HHHHHHHHHTTTTSPPTTSPPPPPTT--SS--EEEEEEEE-GGG-SSHHHHHHTSPTT----TT--SHHHHHHHTTEEESSSEEE-SS---EEE-TTSGGGEEEE--SSS-EEEEEEEEETTSBEE-HHHHHHHHHHHHSTTT-TTSS--BTTB-SS-------EEE-B-TTSSBPPHHHHTTEEEEEEEEPTT-SSEEEEEEEEEEEEPPPPSS--SPPP-EEETTTTEEE-GGG--SSB---SS---

Solvent-accessible surface area (backbone atoms only — not comparable to full-atom values): 17387 Å² total; per-residue (Å²): 93,78,45,80,41,44,62,70,38,70,42,62,34,93,48,49,24,33,40,32,46,41,48,35,39,93,74,50,47,83,90,50,58,57,32,22,38,60,64,61,46,74,51,76,63,70,71,20,41,30,44,37,35,40,44,37,73,69,49,28,53,49,57,24,42,66,28,14,80,44,67,37,92,70,60,49,76,48,50,59,90,85,31,52,54,54,81,45,55,32,36,38,35,38,40,41,47,42,93,63,50,68,47,61,67,41,50,55,31,32,42,55,90,84,75,69,80,59,90,83,47,79,48,63,42,48,50,18,45,68,44,9,23,33,46,80,95,52,73,41,65,36,99,58,62,32,74,42,78,21,35,57,96,46,93,50,12,56,73,37,21,35,58,77,79,55,63,48,63,31,38,44,42,26,17,29,78,78,22,45,52,44,61,46,65,54,54,50,43,53,52,53,55,46,51,33,67,92,72,30,80,74,73,59,94,73,45,94,92,57,70,91,67,83,91,66,81,80,72,54,73,48,76,52,54,38,99,82,63,25,40,42,55,69,80,61,48,71,39,46,43,66,39,46,51,43,71,38,88,97,46,78,27,37,25,41,53,53,85,62,34,35,44,35,64,49,83,80,60,90,84,67,88,66,78,88,74,72,52,59,40,79,93,77,64,54,72,33,58,68,96,70,27,47,71,43,63,54,76,77,60,72,83,78,118